Protein AF-A0A2V6U5C0-F1 (afdb_monomer_lite)

Radius of gyration: 25.99 Å; chains: 1; bounding box: 56×61×73 Å

Foldseek 3Di:
DLCDQEAEAEPDDCCPPPVVVVVRVVNNVVVNHAYEYEELDCHPSNVSGPYYFHWDPPLVCLVVLQVLLCCCPDPCVVVPCVVLVCCLPVHQQFFFAAPLWDACVRVVHDTPFFDWDDDPDPVDPDRDGPRDGDCQRGATAAPPRHRPPHDPPPPDPPDDDDDDDDDDDDDDDDDDPPDDPDDDCVVVVVVVDRPDGDGDSVSPPCRRNNNVSNVNSVVSHPVVSCVRTVGD

Sequence (232 aa):
MADSDCVVVMGSNMAECHPVAFRWPMLAKARGAKLIHVDPRFTRTSAMADIHAAIRAGSDMAFLGGLVTYVINSRRWNTDPFFKSFVVNYTNAATIVSADYKDTEDLDGVFSGLKEYQEKIKEWPLNAFLGQYDNKTWQYAAPGGEAGAGWKAPAQQSGEHKAADENVGAPATSQKPTLPPGPPFEPLVKSLLKPPPPRDDTLQDPRCVFQIVKRHFARYTPELVERVTGCP

Structure (mmCIF, N/CA/C/O backbone):
data_AF-A0A2V6U5C0-F1
#
_entry.id   AF-A0A2V6U5C0-F1
#
loop_
_atom_site.group_PDB
_atom_site.id
_atom_site.type_symbol
_atom_site.label_atom_id
_atom_site.label_alt_id
_atom_site.label_comp_id
_atom_site.label_asym_id
_atom_site.label_entity_id
_atom_site.label_seq_id
_atom_site.pdbx_PDB_ins_code
_atom_site.Cartn_x
_atom_site.Cartn_y
_atom_site.Cartn_z
_atom_site.occupancy
_atom_site.B_iso_or_equiv
_atom_site.auth_seq_id
_atom_site.auth_comp_id
_atom_site.auth_asym_id
_atom_site.auth_atom_id
_atom_site.pdbx_PDB_model_num
ATOM 1 N N . MET A 1 1 ? 17.024 -8.581 -3.214 1.00 84.31 1 MET A N 1
ATOM 2 C CA . MET A 1 1 ? 16.259 -8.315 -4.456 1.00 84.31 1 MET A CA 1
ATOM 3 C C . MET A 1 1 ? 16.437 -9.401 -5.517 1.00 84.31 1 MET A C 1
ATOM 5 O O . MET A 1 1 ? 15.498 -9.593 -6.268 1.00 84.31 1 MET A O 1
ATOM 9 N N . ALA A 1 2 ? 17.574 -10.112 -5.594 1.00 93.25 2 ALA A N 1
ATOM 10 C CA . ALA A 1 2 ? 17.812 -11.124 -6.639 1.00 93.25 2 ALA A CA 1
ATOM 11 C C . ALA A 1 2 ? 16.893 -12.362 -6.592 1.00 93.25 2 ALA A C 1
ATOM 13 O O . ALA A 1 2 ? 16.780 -13.066 -7.593 1.00 93.25 2 ALA A O 1
ATOM 14 N N . ASP A 1 3 ? 16.259 -12.620 -5.450 1.00 96.69 3 ASP A N 1
ATOM 15 C CA . ASP A 1 3 ? 15.370 -13.770 -5.236 1.00 96.69 3 ASP A CA 1
ATOM 16 C C . ASP A 1 3 ? 13.881 -13.387 -5.326 1.00 96.69 3 ASP A C 1
ATOM 18 O O . ASP A 1 3 ? 13.021 -14.148 -4.906 1.00 96.69 3 ASP A O 1
ATOM 22 N N . SER A 1 4 ? 13.569 -12.182 -5.818 1.00 97.31 4 SER A N 1
ATOM 23 C CA . SER A 1 4 ? 12.183 -11.731 -5.989 1.00 97.31 4 SER A CA 1
ATOM 24 C C . SER A 1 4 ? 11.594 -12.277 -7.284 1.00 97.31 4 SER A C 1
ATOM 26 O O . SER A 1 4 ? 12.241 -12.157 -8.317 1.00 97.31 4 SER A O 1
ATOM 28 N N . ASP A 1 5 ? 10.349 -12.752 -7.264 1.00 97.62 5 ASP A N 1
ATOM 29 C CA . ASP A 1 5 ? 9.613 -13.144 -8.481 1.00 97.62 5 ASP A CA 1
ATOM 30 C C . ASP A 1 5 ? 8.960 -11.943 -9.195 1.00 97.62 5 ASP A C 1
ATOM 32 O O . ASP A 1 5 ? 8.611 -11.992 -10.375 1.00 97.62 5 ASP A O 1
ATOM 36 N N . CYS A 1 6 ? 8.800 -10.827 -8.483 1.00 97.81 6 CYS A N 1
ATOM 37 C CA . CYS A 1 6 ? 8.303 -9.567 -9.021 1.00 97.81 6 CYS A CA 1
ATOM 38 C C . CYS A 1 6 ? 9.001 -8.401 -8.318 1.00 97.81 6 CYS A C 1
ATOM 40 O O . CYS A 1 6 ? 9.131 -8.392 -7.095 1.00 97.81 6 CYS A O 1
ATOM 42 N N . VAL A 1 7 ? 9.459 -7.410 -9.073 1.00 98.00 7 VAL A N 1
ATOM 43 C CA . VAL A 1 7 ? 10.078 -6.189 -8.553 1.00 98.00 7 VAL A CA 1
ATOM 44 C C . VAL A 1 7 ? 9.272 -5.008 -9.065 1.00 98.00 7 VAL A C 1
ATOM 46 O O . VAL A 1 7 ? 9.219 -4.770 -10.268 1.00 98.00 7 VAL A O 1
ATOM 49 N N . VAL A 1 8 ? 8.656 -4.266 -8.149 1.00 98.12 8 VAL A N 1
ATOM 50 C CA . VAL A 1 8 ? 7.966 -3.012 -8.460 1.00 98.12 8 VAL A CA 1
ATOM 51 C C . VAL A 1 8 ? 8.868 -1.864 -8.039 1.00 98.12 8 VAL A C 1
ATOM 53 O O . VAL A 1 8 ? 9.204 -1.726 -6.865 1.00 98.12 8 VAL A O 1
ATOM 56 N N . VAL A 1 9 ? 9.274 -1.051 -9.004 1.00 97.62 9 VAL A N 1
ATOM 57 C CA . VAL A 1 9 ? 10.017 0.183 -8.782 1.00 97.62 9 VAL A CA 1
ATOM 58 C C . VAL A 1 9 ? 9.042 1.337 -8.991 1.00 97.62 9 VAL A C 1
ATOM 60 O O . VAL A 1 9 ? 8.672 1.637 -10.120 1.00 97.62 9 VAL A O 1
ATOM 63 N N . MET A 1 10 ? 8.595 1.956 -7.903 1.00 97.94 10 MET A N 1
ATOM 64 C CA . MET A 1 10 ? 7.625 3.055 -7.907 1.00 97.94 10 MET A CA 1
ATOM 65 C C . MET A 1 10 ? 8.182 4.215 -7.086 1.00 97.94 10 MET A C 1
ATOM 67 O O . MET A 1 10 ? 8.705 3.995 -5.994 1.00 97.94 10 MET A O 1
ATOM 71 N N . GLY A 1 11 ? 8.127 5.435 -7.626 1.00 94.44 11 GLY A N 1
ATOM 72 C CA . GLY A 1 11 ? 8.699 6.615 -6.966 1.00 94.44 11 GLY A CA 1
ATOM 73 C C . GLY A 1 11 ? 10.232 6.591 -6.847 1.00 94.44 11 GLY A C 1
ATOM 74 O O . GLY A 1 11 ? 10.800 7.249 -5.978 1.00 94.44 11 GLY A O 1
ATOM 75 N N . SER A 1 12 ? 10.922 5.817 -7.693 1.00 96.12 12 SER A N 1
ATOM 76 C CA . SER A 1 12 ? 12.384 5.706 -7.699 1.00 96.12 12 SER A CA 1
ATOM 77 C C . SER A 1 12 ? 12.911 5.458 -9.107 1.00 96.12 12 SER A C 1
ATOM 79 O O . SER A 1 12 ? 12.363 4.652 -9.845 1.00 96.12 12 SER A O 1
ATOM 81 N N . ASN A 1 13 ? 14.033 6.086 -9.457 1.00 96.38 13 ASN A N 1
ATOM 82 C CA . ASN A 1 13 ? 14.728 5.848 -10.720 1.00 96.38 13 ASN A CA 1
ATOM 83 C C . ASN A 1 13 ? 16.031 5.071 -10.472 1.00 96.38 13 ASN A C 1
ATOM 85 O O . ASN A 1 13 ? 17.133 5.618 -10.555 1.00 96.38 13 ASN A O 1
ATOM 89 N N . MET A 1 14 ? 15.909 3.796 -10.093 1.00 96.56 14 MET A N 1
ATOM 90 C CA . MET A 1 14 ? 17.024 2.994 -9.572 1.00 96.56 14 MET A CA 1
ATOM 91 C C . MET A 1 14 ? 18.210 2.850 -10.529 1.00 96.56 14 MET A C 1
ATOM 93 O O . MET A 1 14 ? 19.346 2.892 -10.065 1.00 96.56 14 MET A O 1
ATOM 97 N N . ALA A 1 15 ? 17.985 2.717 -11.838 1.00 96.25 15 ALA A N 1
ATOM 98 C CA . ALA A 1 15 ? 19.071 2.592 -12.812 1.00 96.25 15 ALA A CA 1
ATOM 99 C C . ALA A 1 15 ? 19.973 3.839 -12.862 1.00 96.25 15 ALA A C 1
ATOM 101 O O . ALA A 1 15 ? 21.119 3.751 -13.294 1.00 96.25 15 ALA A O 1
ATOM 102 N N . GLU A 1 16 ? 19.472 4.992 -12.414 1.00 96.69 16 GLU A N 1
ATOM 103 C CA . GLU A 1 16 ? 20.202 6.262 -12.427 1.00 96.69 16 GLU A CA 1
ATOM 104 C C . GLU A 1 16 ? 20.666 6.672 -11.029 1.00 96.69 16 GLU A C 1
ATOM 106 O O . GLU A 1 16 ? 21.814 7.067 -10.853 1.00 96.69 16 GLU A O 1
ATOM 111 N N . CYS A 1 17 ? 19.788 6.550 -10.032 1.00 97.31 17 CYS A N 1
ATOM 112 C CA . CYS A 1 17 ? 20.041 7.001 -8.664 1.00 97.31 17 CYS A CA 1
ATOM 113 C C . CYS A 1 17 ? 20.715 5.932 -7.790 1.00 97.31 17 CYS A C 1
ATOM 115 O O . CYS A 1 17 ? 21.382 6.272 -6.820 1.00 97.31 17 CYS A O 1
ATOM 117 N N . HIS A 1 18 ? 20.559 4.646 -8.125 1.00 97.19 18 HIS A N 1
ATOM 118 C CA . HIS A 1 18 ? 21.134 3.516 -7.384 1.00 97.19 18 HIS A CA 1
ATOM 119 C C . HIS A 1 18 ? 21.703 2.433 -8.330 1.00 97.19 18 HIS A C 1
ATOM 121 O O . HIS A 1 18 ? 21.383 1.249 -8.173 1.00 97.19 18 HIS A O 1
ATOM 127 N N . PRO A 1 19 ? 22.551 2.792 -9.317 1.00 94.88 19 PRO A N 1
ATOM 128 C CA . PRO A 1 19 ? 22.928 1.904 -10.423 1.00 94.88 19 PRO A CA 1
ATOM 129 C C . PRO A 1 19 ? 23.594 0.601 -9.959 1.00 94.88 19 PRO A C 1
ATOM 131 O O . PRO A 1 19 ? 23.339 -0.464 -10.515 1.00 94.88 19 PRO A O 1
ATOM 134 N N . VAL A 1 20 ? 24.395 0.655 -8.888 1.00 96.75 20 VAL A N 1
ATOM 135 C CA . VAL A 1 20 ? 25.036 -0.539 -8.310 1.00 96.75 20 VAL A CA 1
ATOM 136 C C . VAL A 1 20 ? 23.998 -1.486 -7.699 1.00 96.75 20 VAL A C 1
ATOM 138 O O . VAL A 1 20 ? 24.084 -2.700 -7.877 1.00 96.75 20 VAL A O 1
ATOM 141 N N . ALA A 1 21 ? 22.979 -0.948 -7.021 1.00 95.31 21 ALA A N 1
ATOM 142 C CA . ALA A 1 21 ? 21.899 -1.748 -6.449 1.00 95.31 21 ALA A CA 1
ATOM 143 C C . ALA A 1 21 ? 20.958 -2.304 -7.529 1.00 95.31 21 ALA A C 1
ATOM 145 O O . ALA A 1 21 ? 20.398 -3.387 -7.346 1.00 95.31 21 ALA A O 1
ATOM 146 N N . PHE A 1 22 ? 20.825 -1.612 -8.667 1.00 97.00 22 PHE A N 1
ATOM 147 C CA . PHE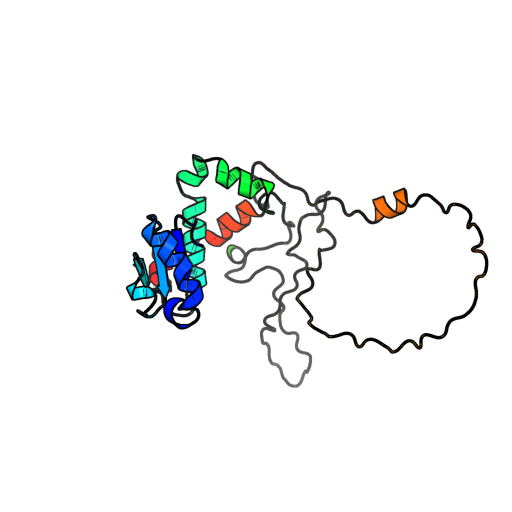 A 1 22 ? 19.996 -2.043 -9.795 1.00 97.00 22 PHE A CA 1
ATOM 148 C C . PHE A 1 22 ? 20.475 -3.360 -10.434 1.00 97.00 22 PHE A C 1
ATOM 150 O O . PHE A 1 22 ? 19.681 -4.075 -11.046 1.00 97.00 22 PHE A O 1
ATOM 157 N N . ARG A 1 23 ? 21.728 -3.772 -10.182 1.00 96.69 23 ARG A N 1
ATOM 158 C CA . ARG A 1 23 ? 22.217 -5.123 -10.503 1.00 96.69 23 ARG A CA 1
ATOM 159 C C . ARG A 1 23 ? 21.299 -6.223 -9.954 1.00 96.69 23 ARG A C 1
ATOM 161 O O . ARG A 1 23 ? 21.088 -7.225 -10.630 1.00 96.69 23 ARG A O 1
ATOM 168 N N . TRP A 1 24 ? 20.760 -6.070 -8.744 1.00 97.38 24 TRP A N 1
ATOM 169 C CA . TRP A 1 24 ? 20.000 -7.139 -8.088 1.00 97.38 24 TRP A CA 1
ATOM 170 C C . TRP A 1 24 ? 18.599 -7.358 -8.686 1.00 97.38 24 TRP A C 1
ATOM 172 O O . TRP A 1 24 ? 18.274 -8.516 -8.945 1.00 97.38 24 TRP A O 1
ATOM 182 N N . PRO A 1 25 ? 17.788 -6.317 -8.970 1.00 96.44 25 PRO A N 1
ATOM 183 C CA . PRO A 1 25 ? 16.595 -6.454 -9.807 1.00 96.44 25 PRO A CA 1
ATOM 184 C C . PRO A 1 25 ? 16.873 -7.074 -11.179 1.00 96.44 25 PRO A C 1
ATOM 186 O O . PRO A 1 25 ? 16.106 -7.918 -11.630 1.00 96.44 25 PRO A O 1
ATOM 189 N N . MET A 1 26 ? 17.989 -6.720 -11.826 1.00 97.44 26 MET A N 1
ATOM 190 C CA . MET A 1 26 ? 18.345 -7.300 -13.127 1.00 97.44 26 MET A CA 1
ATOM 191 C C . MET A 1 26 ? 18.686 -8.792 -13.037 1.00 97.44 26 MET A C 1
ATOM 193 O O . MET A 1 26 ? 18.310 -9.555 -13.923 1.00 97.44 26 MET A O 1
ATOM 197 N N . LEU A 1 27 ? 19.341 -9.231 -11.955 1.00 97.50 27 LEU A N 1
ATOM 198 C CA . LEU A 1 27 ? 19.559 -10.657 -11.690 1.00 97.50 27 LEU A CA 1
ATOM 199 C C . LEU A 1 27 ? 18.241 -11.405 -11.452 1.00 97.50 27 LEU A C 1
ATOM 201 O O . LEU A 1 27 ? 18.086 -12.511 -11.962 1.00 97.50 27 LEU A O 1
ATOM 205 N N . ALA A 1 28 ? 17.288 -10.807 -10.732 1.00 97.69 28 ALA A N 1
ATOM 206 C CA . ALA A 1 28 ? 15.952 -11.381 -10.568 1.00 97.69 28 ALA A CA 1
ATOM 207 C C . ALA A 1 28 ? 15.232 -11.506 -11.920 1.00 97.69 28 ALA A C 1
ATOM 209 O O . ALA A 1 28 ? 14.732 -12.576 -12.263 1.00 97.69 28 ALA A O 1
ATOM 210 N N . LYS A 1 29 ? 15.257 -10.446 -12.739 1.00 96.94 29 LYS A N 1
ATOM 211 C CA . LYS A 1 29 ? 14.675 -10.445 -14.089 1.00 96.94 29 LYS A CA 1
ATOM 212 C C . LYS A 1 29 ? 15.279 -11.541 -14.972 1.00 96.94 29 LYS A C 1
ATOM 214 O O . LYS A 1 29 ? 14.547 -12.269 -15.632 1.00 96.94 29 LYS A O 1
ATOM 219 N N . ALA A 1 30 ? 16.601 -11.720 -14.933 1.00 97.12 30 ALA A N 1
ATOM 220 C CA . ALA A 1 30 ? 17.286 -12.791 -15.661 1.00 97.12 30 ALA A CA 1
ATOM 221 C C . ALA A 1 30 ? 16.865 -14.206 -15.209 1.00 97.12 30 ALA A C 1
ATOM 223 O O . ALA A 1 30 ? 16.970 -15.149 -15.988 1.00 97.12 30 ALA A O 1
ATOM 224 N N . ARG A 1 31 ? 16.369 -14.355 -13.974 1.00 97.12 31 ARG A N 1
ATOM 225 C CA . ARG A 1 31 ? 15.800 -15.603 -13.435 1.00 97.12 31 ARG A CA 1
ATOM 226 C C . ARG A 1 31 ? 14.302 -15.771 -13.725 1.00 97.12 31 ARG A C 1
ATOM 228 O O . ARG A 1 31 ? 13.730 -16.779 -13.331 1.00 97.12 31 ARG A O 1
ATOM 235 N N . GLY A 1 32 ? 13.675 -14.818 -14.418 1.00 97.00 32 GLY A N 1
ATOM 236 C CA . GLY A 1 32 ? 12.261 -14.860 -14.803 1.00 97.00 32 GLY A CA 1
ATOM 237 C C . GLY A 1 32 ? 11.349 -13.906 -14.031 1.00 97.00 32 GLY A C 1
ATOM 238 O O . GLY A 1 32 ? 10.147 -13.886 -14.297 1.00 97.00 32 GLY A O 1
ATOM 239 N N . ALA A 1 33 ? 11.887 -13.098 -13.112 1.00 98.06 33 ALA A N 1
ATOM 240 C CA . ALA A 1 33 ? 11.084 -12.133 -12.372 1.00 98.06 33 ALA A CA 1
ATOM 241 C C . ALA A 1 33 ? 10.515 -11.034 -13.278 1.00 98.06 33 ALA A C 1
ATOM 243 O O . ALA A 1 33 ? 11.174 -10.582 -14.217 1.00 98.06 33 ALA A O 1
ATOM 244 N N . LYS A 1 34 ? 9.319 -10.537 -12.951 1.00 98.25 34 LYS A N 1
ATOM 245 C CA . LYS A 1 34 ? 8.743 -9.363 -13.622 1.00 98.25 34 LYS A CA 1
ATOM 246 C C . LYS A 1 34 ? 9.267 -8.072 -13.006 1.00 98.25 34 LYS A C 1
ATOM 248 O O . LYS A 1 34 ? 9.129 -7.870 -11.803 1.00 98.25 34 LYS A O 1
ATOM 253 N N . LEU A 1 35 ? 9.827 -7.184 -13.824 1.00 98.19 35 LEU A N 1
ATOM 254 C CA . LEU A 1 35 ? 10.216 -5.836 -13.414 1.00 98.19 35 LEU A CA 1
ATOM 255 C C . LEU A 1 35 ? 9.156 -4.829 -13.877 1.00 98.19 35 LEU A C 1
ATOM 257 O O . LEU A 1 35 ? 8.957 -4.640 -15.074 1.00 98.19 35 LEU A O 1
ATOM 261 N N . ILE A 1 36 ? 8.490 -4.173 -12.934 1.00 98.50 36 ILE A N 1
ATOM 262 C CA . ILE A 1 36 ? 7.461 -3.158 -13.180 1.00 98.50 36 ILE A CA 1
ATOM 263 C C . ILE A 1 36 ? 8.016 -1.811 -12.730 1.00 98.50 36 ILE A C 1
ATOM 265 O O . ILE A 1 36 ? 8.516 -1.697 -11.614 1.00 98.50 36 ILE A O 1
ATOM 269 N N . HIS A 1 37 ? 7.925 -0.793 -13.578 1.00 98.56 37 HIS A N 1
ATOM 270 C CA . HIS A 1 37 ? 8.319 0.569 -13.249 1.00 98.56 37 HIS A CA 1
ATOM 271 C C . HIS A 1 37 ? 7.106 1.495 -13.311 1.00 98.56 37 HIS A C 1
ATOM 273 O O . HIS A 1 37 ? 6.462 1.600 -14.352 1.00 98.56 37 HIS A O 1
ATOM 279 N N . VAL A 1 38 ? 6.799 2.151 -12.197 1.00 98.44 38 VAL A N 1
ATOM 280 C CA . VAL A 1 38 ? 5.673 3.077 -12.055 1.00 98.44 38 VAL A CA 1
ATOM 281 C C . VAL A 1 38 ? 6.245 4.484 -11.870 1.00 98.44 38 VAL A C 1
ATOM 283 O O . VAL A 1 38 ? 6.738 4.824 -10.792 1.00 98.44 38 VAL A O 1
ATOM 286 N N . ASP A 1 39 ? 6.242 5.282 -12.939 1.00 98.19 39 ASP A N 1
ATOM 287 C CA . ASP A 1 39 ? 6.831 6.631 -12.957 1.00 98.19 39 ASP A CA 1
ATOM 288 C C . ASP A 1 39 ? 6.133 7.504 -14.017 1.00 98.19 39 ASP A C 1
ATOM 290 O O . ASP A 1 39 ? 5.821 6.997 -15.102 1.00 98.19 39 ASP A O 1
ATOM 294 N N . PRO A 1 40 ? 5.910 8.809 -13.755 1.00 97.50 40 PRO A N 1
ATOM 295 C CA . PRO A 1 40 ? 5.377 9.752 -14.745 1.00 97.50 40 PRO A CA 1
ATOM 296 C C . PRO A 1 40 ? 6.210 9.868 -16.022 1.00 97.50 40 PRO A C 1
ATOM 298 O O . PRO A 1 40 ? 5.708 10.326 -17.046 1.00 97.50 40 PRO A O 1
ATOM 301 N N . ARG A 1 41 ? 7.493 9.507 -15.972 1.00 97.50 41 ARG A N 1
ATOM 302 C CA . ARG A 1 41 ? 8.431 9.629 -17.085 1.00 97.50 41 ARG A CA 1
ATOM 303 C C . ARG A 1 41 ? 8.911 8.258 -17.523 1.00 97.50 41 ARG A C 1
ATOM 305 O O . ARG A 1 41 ? 9.076 7.343 -16.721 1.00 97.50 41 ARG A O 1
ATOM 312 N N . PHE A 1 42 ? 9.260 8.166 -18.799 1.00 97.88 42 PHE A N 1
ATOM 313 C CA . PHE A 1 42 ? 10.054 7.056 -19.298 1.00 97.88 42 PHE A CA 1
ATOM 314 C C . PHE A 1 42 ? 11.546 7.343 -19.051 1.00 97.88 42 PHE A C 1
ATOM 316 O O . PHE A 1 42 ? 12.111 8.284 -19.606 1.00 97.88 42 PHE A O 1
ATOM 323 N N . THR A 1 43 ? 12.178 6.559 -18.180 1.00 98.19 43 THR A N 1
ATOM 324 C CA . THR A 1 43 ? 13.564 6.737 -17.697 1.00 98.19 43 THR A CA 1
ATOM 325 C C . THR A 1 43 ? 14.475 5.575 -18.105 1.00 98.19 43 THR A C 1
ATOM 327 O O . THR A 1 43 ? 14.011 4.575 -18.660 1.00 98.19 43 THR A O 1
ATOM 330 N N . ARG A 1 44 ? 15.773 5.629 -17.754 1.00 97.69 44 ARG A N 1
ATOM 331 C CA . ARG A 1 44 ? 16.677 4.473 -17.939 1.00 97.69 44 ARG A CA 1
ATOM 332 C C . ARG A 1 44 ? 16.230 3.236 -17.153 1.00 97.69 44 ARG A C 1
ATOM 334 O O . ARG A 1 44 ? 16.491 2.122 -17.591 1.00 97.69 44 ARG A O 1
ATOM 341 N N . THR A 1 45 ? 15.518 3.411 -16.037 1.00 97.94 45 THR A N 1
ATOM 342 C CA . THR A 1 45 ? 14.887 2.288 -15.321 1.00 97.94 45 THR A CA 1
ATOM 343 C C . THR A 1 45 ? 13.727 1.702 -16.128 1.00 97.94 45 THR A C 1
ATOM 345 O O . THR A 1 45 ? 13.618 0.483 -16.238 1.00 97.94 45 THR A O 1
ATOM 348 N N . SER A 1 46 ? 12.906 2.556 -16.754 1.00 98.12 46 SER A N 1
ATOM 349 C CA . SER A 1 46 ? 11.767 2.128 -17.592 1.00 98.12 46 SER A CA 1
ATOM 350 C C . SER A 1 46 ? 12.226 1.310 -18.792 1.00 98.12 46 SER A C 1
ATOM 352 O O . SER A 1 46 ? 11.627 0.288 -19.100 1.00 98.12 46 SER A O 1
ATOM 354 N N . ALA A 1 47 ? 13.335 1.718 -19.416 1.00 97.69 47 ALA A N 1
ATOM 355 C CA . ALA A 1 47 ? 13.921 1.024 -20.561 1.00 97.69 47 ALA A CA 1
ATOM 356 C C . ALA A 1 47 ? 14.323 -0.433 -20.259 1.00 97.69 47 ALA A C 1
ATOM 358 O O . ALA A 1 47 ? 14.436 -1.240 -21.176 1.00 97.69 47 ALA A O 1
ATOM 359 N N . MET A 1 48 ? 14.535 -0.769 -18.983 1.00 96.81 48 MET A N 1
ATOM 360 C CA . MET A 1 48 ? 14.892 -2.118 -18.536 1.00 96.81 48 MET A CA 1
ATOM 361 C C . MET A 1 48 ? 13.694 -2.894 -17.958 1.00 96.81 48 MET A C 1
ATOM 363 O O . MET A 1 48 ? 13.792 -4.107 -17.737 1.00 96.81 48 MET A O 1
ATOM 367 N N . ALA A 1 49 ? 12.569 -2.222 -17.694 1.00 97.62 49 ALA A N 1
ATOM 368 C CA . ALA A 1 49 ? 11.366 -2.818 -17.121 1.00 97.62 49 ALA A CA 1
ATOM 369 C C . ALA A 1 49 ? 10.583 -3.641 -18.157 1.00 97.62 49 ALA A C 1
ATOM 371 O O . ALA A 1 49 ? 10.657 -3.397 -19.355 1.00 97.62 49 ALA A O 1
ATOM 372 N N . ASP A 1 50 ? 9.849 -4.653 -17.692 1.00 98.25 50 ASP A N 1
ATOM 373 C CA . ASP A 1 50 ? 8.885 -5.398 -18.514 1.00 98.25 50 ASP A CA 1
ATOM 374 C C . ASP A 1 50 ? 7.585 -4.617 -18.700 1.00 98.25 50 ASP A C 1
ATOM 376 O O . ASP A 1 50 ? 6.947 -4.710 -19.744 1.00 98.25 50 ASP A O 1
ATOM 380 N N . ILE A 1 51 ? 7.186 -3.869 -17.670 1.00 98.06 51 ILE A N 1
ATOM 381 C CA . ILE A 1 51 ? 5.982 -3.042 -17.671 1.00 98.06 51 ILE A CA 1
ATOM 382 C C . ILE A 1 51 ? 6.380 -1.651 -17.197 1.00 98.06 51 ILE A C 1
ATOM 384 O O . ILE A 1 51 ? 6.946 -1.501 -16.114 1.00 98.06 51 ILE A O 1
ATOM 388 N N . HIS A 1 52 ? 6.055 -0.637 -17.992 1.00 98.00 52 HIS A N 1
ATOM 389 C CA . HIS A 1 52 ? 6.057 0.753 -17.552 1.00 98.00 52 HIS A CA 1
ATOM 390 C C . HIS A 1 52 ? 4.608 1.201 -17.372 1.00 98.00 52 HIS A C 1
ATOM 392 O O . HIS A 1 52 ? 3.849 1.235 -18.336 1.00 98.00 52 HIS A O 1
ATOM 398 N N . ALA A 1 53 ? 4.227 1.503 -16.134 1.00 97.56 53 ALA A N 1
ATOM 399 C CA . ALA A 1 53 ? 2.935 2.088 -15.808 1.00 97.56 53 ALA A CA 1
ATOM 400 C C . ALA A 1 53 ? 3.128 3.594 -15.612 1.00 97.56 53 ALA A C 1
ATOM 402 O O . ALA A 1 53 ? 3.675 4.043 -14.600 1.00 97.56 53 ALA A O 1
ATOM 403 N N . ALA A 1 54 ? 2.725 4.376 -16.611 1.00 97.12 54 ALA A N 1
ATOM 404 C CA . ALA A 1 54 ? 2.786 5.826 -16.527 1.00 97.12 54 ALA A CA 1
ATOM 405 C C . ALA A 1 54 ? 1.691 6.336 -15.581 1.00 97.12 54 ALA A C 1
ATOM 407 O O . ALA A 1 54 ? 0.513 6.057 -15.787 1.00 97.12 54 ALA A O 1
ATOM 408 N N . ILE A 1 55 ? 2.080 7.100 -14.559 1.00 97.62 55 ILE A N 1
ATOM 409 C CA . ILE A 1 55 ? 1.147 7.727 -13.613 1.00 97.62 55 ILE A CA 1
ATOM 410 C C . ILE A 1 55 ? 1.382 9.232 -13.538 1.00 97.62 55 ILE A C 1
ATOM 412 O O . ILE A 1 55 ? 2.503 9.712 -13.669 1.00 97.62 55 ILE A O 1
ATOM 416 N N . ARG A 1 56 ? 0.341 10.007 -13.259 1.00 97.69 56 ARG A N 1
ATOM 417 C CA . ARG A 1 56 ? 0.448 11.436 -12.962 1.00 97.69 56 ARG A CA 1
ATOM 418 C C . ARG A 1 56 ? 1.191 11.645 -11.641 1.00 97.69 56 ARG A C 1
ATOM 420 O O . ARG A 1 56 ? 0.921 10.959 -10.655 1.00 97.69 56 ARG A O 1
ATOM 427 N N . ALA A 1 57 ? 2.077 12.637 -11.587 1.00 96.69 57 ALA A N 1
ATOM 428 C CA . ALA A 1 57 ? 2.785 12.978 -10.355 1.00 96.69 57 ALA A CA 1
ATOM 429 C C . ALA A 1 57 ? 1.802 13.315 -9.213 1.00 96.69 57 ALA A C 1
ATOM 431 O O . ALA A 1 57 ? 0.851 14.075 -9.411 1.00 96.69 57 ALA A O 1
ATOM 432 N N . GLY A 1 58 ? 2.031 12.740 -8.028 1.00 95.94 58 GLY A N 1
ATOM 433 C CA . GLY A 1 58 ? 1.180 12.933 -6.849 1.00 95.94 58 GLY A CA 1
ATOM 434 C C . GLY A 1 58 ? -0.103 12.094 -6.840 1.00 95.94 58 GLY A C 1
ATOM 435 O O . GLY A 1 58 ? -0.984 12.348 -6.021 1.00 95.94 58 GLY A O 1
ATOM 436 N N . SER A 1 59 ? -0.238 11.112 -7.739 1.00 97.56 59 SER A N 1
ATOM 437 C CA . SER A 1 59 ? -1.399 10.206 -7.799 1.00 97.56 59 SER A CA 1
ATOM 438 C C . SER A 1 59 ? -1.123 8.800 -7.246 1.00 97.56 59 SER A C 1
ATOM 440 O O . SER A 1 59 ? -1.995 7.933 -7.284 1.00 97.56 59 SER A O 1
ATOM 442 N N . ASP A 1 60 ? 0.056 8.590 -6.661 1.00 97.75 60 ASP A N 1
ATOM 443 C CA . ASP A 1 60 ? 0.549 7.323 -6.116 1.00 97.75 60 ASP A CA 1
ATOM 444 C C . ASP A 1 60 ? -0.430 6.675 -5.128 1.00 97.75 60 ASP A C 1
ATOM 446 O O . ASP A 1 60 ? -0.689 5.475 -5.193 1.00 97.75 60 ASP A O 1
ATOM 450 N N . MET A 1 61 ? -1.036 7.484 -4.252 1.00 96.62 61 MET A N 1
ATOM 451 C CA . MET A 1 61 ? -2.028 7.018 -3.277 1.00 96.62 61 MET A CA 1
ATOM 452 C C . MET A 1 61 ? -3.263 6.405 -3.940 1.00 96.62 61 MET A C 1
ATOM 454 O O . MET A 1 61 ? -3.809 5.436 -3.420 1.00 96.62 61 MET A O 1
ATOM 458 N N . ALA A 1 62 ? -3.703 6.941 -5.083 1.00 96.94 62 ALA A N 1
ATOM 459 C CA . ALA A 1 62 ? -4.827 6.368 -5.812 1.00 96.94 62 ALA A CA 1
ATOM 460 C C . ALA A 1 62 ? -4.439 5.037 -6.458 1.00 96.94 62 ALA A C 1
ATOM 462 O O . ALA A 1 62 ? -5.163 4.058 -6.303 1.00 96.94 62 ALA A O 1
ATOM 463 N N . PHE A 1 63 ? -3.265 4.979 -7.094 1.00 97.94 63 PHE A N 1
ATOM 464 C CA . PHE A 1 63 ? -2.734 3.753 -7.691 1.00 97.94 63 PHE A CA 1
ATOM 465 C C . PHE A 1 63 ? -2.585 2.622 -6.659 1.00 97.94 63 PHE A C 1
ATOM 467 O O . PHE A 1 63 ? -3.098 1.519 -6.853 1.00 97.94 63 PHE A O 1
ATOM 474 N N . LEU A 1 64 ? -1.951 2.906 -5.515 1.00 98.00 64 LEU A N 1
ATOM 475 C CA . LEU A 1 64 ? -1.778 1.935 -4.431 1.00 98.00 64 LEU A CA 1
ATOM 476 C C . LEU A 1 64 ? -3.106 1.574 -3.755 1.00 98.00 64 LEU A C 1
ATOM 478 O O . LEU A 1 64 ? -3.312 0.410 -3.416 1.00 98.00 64 LEU A O 1
ATOM 482 N N . GLY A 1 65 ? -4.024 2.533 -3.600 1.00 97.25 65 GLY A N 1
ATOM 483 C CA . GLY A 1 65 ? -5.367 2.267 -3.087 1.00 97.25 65 GLY A CA 1
ATOM 484 C C . GLY A 1 65 ? -6.139 1.281 -3.965 1.00 97.25 65 GLY A C 1
ATOM 485 O O . GLY A 1 65 ? -6.749 0.344 -3.451 1.00 97.25 65 GLY A O 1
ATOM 486 N N . GLY A 1 66 ? -6.027 1.421 -5.288 1.00 97.25 66 GLY A N 1
ATOM 487 C CA . GLY A 1 66 ? -6.579 0.460 -6.243 1.00 97.25 66 GLY A CA 1
ATOM 488 C C . GLY A 1 66 ? -5.979 -0.933 -6.103 1.00 97.25 66 GLY A C 1
ATOM 489 O O . GLY A 1 66 ? -6.705 -1.926 -6.122 1.00 97.25 66 GLY A O 1
ATOM 490 N N . LEU A 1 67 ? -4.661 -1.021 -5.891 1.00 96.38 67 LEU A N 1
ATOM 491 C CA . LEU A 1 67 ? -3.984 -2.299 -5.673 1.00 96.38 67 LEU A CA 1
ATOM 492 C C . LEU A 1 67 ? -4.464 -2.992 -4.390 1.00 96.38 67 LEU A C 1
ATOM 494 O O . LEU A 1 67 ? -4.702 -4.199 -4.410 1.00 96.38 67 LEU A O 1
ATOM 498 N N . VAL A 1 68 ? -4.650 -2.249 -3.294 1.00 96.56 68 VAL A N 1
ATOM 499 C CA . VAL A 1 68 ? -5.210 -2.788 -2.042 1.00 96.56 68 VAL A CA 1
ATOM 500 C C . VAL A 1 68 ? -6.601 -3.374 -2.293 1.00 96.56 68 VAL A C 1
ATOM 502 O O . VAL A 1 68 ? -6.855 -4.533 -1.952 1.00 96.56 68 VAL A O 1
ATOM 505 N N . THR A 1 69 ? -7.475 -2.617 -2.955 1.00 95.94 69 THR A N 1
ATOM 506 C CA . THR A 1 69 ? -8.834 -3.058 -3.300 1.00 95.94 69 THR A CA 1
ATOM 507 C C . THR A 1 69 ? -8.829 -4.276 -4.214 1.00 95.94 69 THR A C 1
ATOM 509 O O . THR A 1 69 ? -9.591 -5.218 -3.985 1.00 95.94 69 THR A O 1
ATOM 512 N N . TYR A 1 70 ? -7.943 -4.312 -5.209 1.00 95.94 70 TYR A N 1
ATOM 513 C CA . TYR A 1 70 ? -7.782 -5.462 -6.092 1.00 95.94 70 TYR A CA 1
ATOM 514 C C . TYR A 1 70 ? -7.333 -6.709 -5.322 1.00 95.94 70 TYR A C 1
ATOM 516 O O . TYR A 1 70 ? -7.923 -7.774 -5.485 1.00 95.94 70 TYR A O 1
ATOM 524 N N . VAL A 1 71 ? -6.329 -6.591 -4.445 1.00 94.81 71 VAL A N 1
ATOM 525 C CA . VAL A 1 71 ? -5.810 -7.719 -3.657 1.00 94.81 71 VAL A CA 1
ATOM 526 C C . VAL A 1 71 ? -6.891 -8.294 -2.746 1.00 94.81 71 VAL A C 1
ATOM 528 O O . VAL A 1 71 ? -7.111 -9.505 -2.779 1.00 94.81 71 VAL A O 1
ATOM 531 N N . ILE A 1 72 ? -7.599 -7.449 -1.990 1.00 93.19 72 ILE A N 1
ATOM 532 C CA . ILE A 1 72 ? -8.638 -7.881 -1.038 1.00 93.19 72 ILE A CA 1
ATOM 533 C C . ILE A 1 72 ? -9.823 -8.552 -1.751 1.00 93.19 72 ILE A C 1
ATOM 535 O O . ILE A 1 72 ? -10.402 -9.501 -1.224 1.00 93.19 72 ILE A O 1
ATOM 539 N N . ASN A 1 73 ? -10.181 -8.087 -2.951 1.00 92.62 73 ASN A N 1
ATOM 540 C CA . ASN A 1 73 ? -11.287 -8.651 -3.731 1.00 92.62 73 ASN A CA 1
ATOM 541 C C . ASN A 1 73 ? -10.843 -9.733 -4.728 1.00 92.62 73 ASN A C 1
ATOM 543 O O . ASN A 1 73 ? -11.673 -10.310 -5.431 1.00 92.62 73 ASN A O 1
ATOM 547 N N . SER A 1 74 ? -9.547 -10.038 -4.796 1.00 93.69 74 SER A N 1
ATOM 548 C CA . SER A 1 74 ? -9.027 -11.041 -5.718 1.00 93.69 74 SER A CA 1
ATOM 549 C C . SER A 1 74 ? -9.549 -12.438 -5.378 1.00 93.69 74 SER A C 1
ATOM 551 O O . SER A 1 74 ? -9.770 -12.800 -4.219 1.00 93.69 74 SER A O 1
ATOM 553 N N . ARG A 1 75 ? -9.659 -13.297 -6.397 1.00 92.50 75 ARG A N 1
ATOM 554 C CA . ARG A 1 75 ? -9.928 -14.727 -6.182 1.00 92.50 75 ARG A CA 1
ATOM 555 C C . ARG A 1 75 ? -8.897 -15.342 -5.234 1.00 92.50 75 ARG A C 1
ATOM 557 O O . ARG A 1 75 ? -9.267 -16.116 -4.357 1.00 92.50 75 ARG A O 1
ATOM 564 N N . ARG A 1 76 ? -7.624 -14.959 -5.386 1.00 91.38 76 ARG A N 1
ATOM 565 C CA . ARG A 1 76 ? -6.513 -15.503 -4.603 1.00 91.38 76 ARG A CA 1
ATOM 566 C C . ARG A 1 76 ? -6.682 -15.254 -3.106 1.00 91.38 76 ARG A C 1
ATOM 568 O O . ARG A 1 76 ? -6.438 -16.176 -2.343 1.00 91.38 76 ARG A O 1
ATOM 575 N N . TRP A 1 77 ? -7.175 -14.081 -2.703 1.00 90.88 77 TRP A N 1
ATOM 576 C CA . TRP A 1 77 ? -7.488 -13.782 -1.299 1.00 90.88 77 TRP A CA 1
ATOM 577 C C . TRP A 1 77 ? -8.441 -14.805 -0.658 1.00 90.88 77 TRP A C 1
ATOM 579 O O . TRP A 1 77 ? -8.310 -15.126 0.521 1.00 90.88 77 TRP A O 1
ATOM 589 N N . ASN A 1 78 ? -9.383 -15.340 -1.441 1.00 86.19 78 ASN A N 1
ATOM 590 C CA . ASN A 1 78 ? -10.381 -16.298 -0.965 1.00 86.19 78 ASN A CA 1
ATOM 591 C C . ASN A 1 78 ? -9.968 -17.767 -1.150 1.00 86.19 78 ASN A C 1
ATOM 593 O O . ASN A 1 78 ? -10.525 -18.633 -0.482 1.00 86.19 78 ASN A O 1
ATOM 597 N N . THR A 1 79 ? -9.025 -18.067 -2.048 1.00 90.69 79 THR A N 1
ATOM 598 C CA . THR A 1 79 ? -8.615 -19.450 -2.355 1.00 90.69 79 THR A CA 1
ATOM 599 C C . THR A 1 79 ? -7.293 -19.866 -1.719 1.00 90.69 79 THR A C 1
ATOM 601 O O . THR A 1 79 ? -7.105 -21.046 -1.447 1.00 90.69 79 THR A O 1
ATOM 604 N N . ASP A 1 80 ? -6.361 -18.931 -1.534 1.00 91.31 80 ASP A N 1
ATOM 605 C CA . ASP A 1 80 ? -5.017 -19.191 -1.015 1.00 91.31 80 ASP A CA 1
ATOM 606 C C . ASP A 1 80 ? -4.931 -18.707 0.443 1.00 91.31 80 ASP A C 1
ATOM 608 O O . ASP A 1 80 ? -4.898 -17.496 0.690 1.00 91.31 80 ASP A O 1
ATOM 612 N N . PRO A 1 81 ? -4.912 -19.621 1.432 1.00 87.62 81 PRO A N 1
ATOM 613 C CA . PRO A 1 81 ? -4.939 -19.233 2.833 1.00 87.62 81 PRO A CA 1
ATOM 614 C C . PRO A 1 81 ? -3.627 -18.592 3.291 1.00 87.62 81 PRO A C 1
ATOM 616 O O . PRO A 1 81 ? -3.650 -17.870 4.284 1.00 87.62 81 PRO A O 1
ATOM 619 N N . PHE A 1 82 ? -2.503 -18.807 2.591 1.00 92.81 82 PHE A N 1
ATOM 620 C CA . PHE A 1 82 ? -1.180 -18.381 3.057 1.00 92.81 82 PHE A CA 1
ATOM 621 C C . PHE A 1 82 ? -1.145 -16.887 3.392 1.00 92.81 82 PHE A C 1
ATOM 623 O O . PHE A 1 82 ? -0.778 -16.496 4.502 1.00 92.81 82 PHE A O 1
ATOM 630 N N . PHE A 1 83 ? -1.584 -16.046 2.453 1.00 92.00 83 PHE A N 1
ATOM 631 C CA . PHE A 1 83 ? -1.536 -14.601 2.643 1.00 92.00 83 PHE A CA 1
ATOM 632 C C . PHE A 1 83 ? -2.544 -14.127 3.697 1.00 92.00 83 PHE A C 1
ATOM 634 O O . PHE A 1 83 ? -2.206 -13.292 4.533 1.00 92.00 83 PHE A O 1
ATOM 641 N N . LYS A 1 84 ? -3.752 -14.704 3.730 1.00 92.06 84 LYS A N 1
ATOM 642 C CA . LYS A 1 84 ? -4.762 -14.365 4.744 1.00 92.06 84 LYS A CA 1
ATOM 643 C C . LYS A 1 84 ? -4.289 -14.734 6.154 1.00 92.06 84 LYS A C 1
ATOM 645 O O . LYS A 1 84 ? -4.409 -13.919 7.065 1.00 92.06 84 LYS A O 1
ATOM 650 N N . SER A 1 85 ? -3.698 -15.915 6.333 1.00 94.25 85 SER A N 1
ATOM 651 C CA . SER A 1 85 ? -3.096 -16.340 7.601 1.00 94.25 85 SER A CA 1
ATOM 652 C C . SER A 1 85 ? -1.943 -15.431 8.015 1.00 94.25 85 SER A C 1
ATOM 654 O O . SER A 1 85 ? -1.835 -15.088 9.191 1.00 94.25 85 SER A O 1
ATOM 656 N N . PHE A 1 86 ? -1.107 -15.001 7.066 1.00 95.38 86 PHE A N 1
ATOM 657 C CA . PHE A 1 86 ? -0.060 -14.028 7.357 1.00 95.38 86 PHE A CA 1
ATOM 658 C C . PHE A 1 86 ? -0.657 -12.706 7.860 1.00 95.38 86 PHE A C 1
ATOM 660 O O . PHE A 1 86 ? -0.239 -12.197 8.898 1.00 95.38 86 PHE A O 1
ATOM 667 N N . VAL A 1 87 ? -1.674 -12.179 7.169 1.00 95.38 87 VAL A N 1
ATOM 668 C CA . VAL A 1 87 ? -2.345 -10.925 7.539 1.00 95.38 87 VAL A CA 1
ATOM 669 C C . VAL A 1 87 ? -2.974 -11.011 8.933 1.00 95.38 87 VAL A C 1
ATOM 671 O O . VAL A 1 87 ? -2.771 -10.107 9.739 1.00 95.38 87 VAL A O 1
ATOM 674 N N . VAL A 1 88 ? -3.680 -12.094 9.263 1.00 95.31 88 VAL A N 1
ATOM 675 C CA . VAL A 1 88 ? -4.308 -12.269 10.589 1.00 95.31 88 VAL A CA 1
ATOM 676 C C . VAL A 1 88 ? -3.265 -12.320 11.712 1.00 95.31 88 VAL A C 1
ATOM 678 O O . VAL A 1 88 ? -3.431 -11.659 12.741 1.00 95.31 88 VAL A O 1
ATOM 681 N N . ASN A 1 89 ? -2.181 -13.075 11.516 1.00 95.69 89 ASN A N 1
ATOM 682 C CA . ASN A 1 89 ? -1.241 -13.400 12.592 1.00 95.69 89 ASN A CA 1
ATOM 683 C C . ASN A 1 89 ? -0.112 -12.380 12.769 1.00 95.69 89 ASN A C 1
ATOM 685 O O . ASN A 1 89 ? 0.350 -12.171 13.888 1.00 95.69 89 ASN A O 1
ATOM 689 N N . TYR A 1 90 ? 0.345 -11.755 11.684 1.00 96.31 90 TYR A N 1
ATOM 690 C CA . TYR A 1 90 ? 1.536 -10.897 11.696 1.00 96.31 90 TYR A CA 1
ATOM 691 C C . TYR A 1 90 ? 1.223 -9.418 11.475 1.00 96.31 90 TYR A C 1
ATOM 693 O O . TYR A 1 90 ? 2.136 -8.598 11.394 1.00 96.31 90 TYR A O 1
ATOM 701 N N . THR A 1 91 ? -0.060 -9.055 11.408 1.00 97.31 91 THR A N 1
ATOM 702 C CA . THR A 1 91 ? -0.500 -7.658 11.366 1.00 97.31 91 THR A CA 1
ATOM 703 C C . THR A 1 91 ? -1.575 -7.388 12.421 1.00 97.31 91 THR A C 1
ATOM 705 O O . THR A 1 91 ? -2.015 -8.274 13.158 1.00 97.31 91 THR A O 1
ATOM 708 N N . ASN A 1 92 ? -2.020 -6.138 12.501 1.00 97.06 92 ASN A N 1
ATOM 709 C CA . ASN A 1 92 ? -3.123 -5.715 13.360 1.00 97.06 92 ASN A CA 1
ATOM 710 C C . ASN A 1 92 ? -4.509 -5.909 12.715 1.00 97.06 92 ASN A C 1
ATOM 712 O O . ASN A 1 92 ? -5.482 -5.412 13.269 1.00 97.06 92 ASN A O 1
ATOM 716 N N . ALA A 1 93 ? -4.619 -6.616 11.583 1.00 97.31 93 ALA A N 1
ATOM 717 C CA . ALA A 1 93 ? -5.862 -6.789 10.824 1.00 97.31 93 ALA A CA 1
ATOM 718 C C . ALA A 1 93 ? -7.064 -7.252 11.671 1.00 97.31 93 ALA A C 1
ATOM 720 O O . ALA A 1 93 ? -8.169 -6.743 11.493 1.00 97.31 93 ALA A O 1
ATOM 721 N N . ALA A 1 94 ? -6.839 -8.183 12.602 1.00 97.25 94 ALA A N 1
ATOM 722 C CA . ALA A 1 94 ? -7.869 -8.712 13.495 1.00 97.25 94 ALA A CA 1
ATOM 723 C C . ALA A 1 94 ? -8.166 -7.808 14.703 1.00 97.25 94 ALA A C 1
ATOM 725 O O . ALA A 1 94 ? -9.147 -8.025 15.404 1.00 97.25 94 ALA A O 1
ATOM 726 N N . THR A 1 95 ? -7.335 -6.805 14.990 1.00 97.12 95 THR A N 1
ATOM 727 C CA . THR A 1 95 ? -7.503 -5.945 16.167 1.00 97.12 95 THR A CA 1
ATOM 728 C C . THR A 1 95 ? -8.707 -5.019 16.003 1.00 97.12 95 THR A C 1
ATOM 730 O O . THR A 1 95 ? -8.901 -4.432 14.939 1.00 97.12 95 THR A O 1
ATOM 733 N N . ILE A 1 96 ? -9.508 -4.869 17.058 1.00 96.56 96 ILE A N 1
ATOM 734 C CA . ILE A 1 96 ? -10.719 -4.042 17.056 1.00 96.56 96 ILE A CA 1
ATOM 735 C C . ILE A 1 96 ? -10.386 -2.578 17.370 1.00 96.56 96 ILE A C 1
ATOM 737 O O . ILE A 1 96 ? -9.722 -2.267 18.364 1.00 96.56 96 ILE A O 1
ATOM 741 N N . VAL A 1 97 ? -10.875 -1.669 16.528 1.00 95.56 97 VAL A N 1
ATOM 742 C CA . VAL A 1 97 ? -10.752 -0.212 16.680 1.00 95.56 97 VAL A CA 1
ATOM 743 C C . VAL A 1 97 ? -11.876 0.337 17.572 1.00 95.56 97 VAL A C 1
ATOM 745 O O . VAL A 1 97 ? -12.960 -0.243 17.658 1.00 95.56 97 VAL A O 1
ATOM 748 N N . SER A 1 98 ? -11.608 1.444 18.272 1.00 94.00 98 SER A N 1
ATOM 749 C CA . SER A 1 98 ? -12.584 2.150 19.109 1.00 94.00 98 SER A CA 1
ATOM 750 C C . SER A 1 98 ? -13.857 2.510 18.334 1.00 94.00 98 SER A C 1
ATOM 752 O O . SER A 1 98 ? -13.808 2.827 17.147 1.00 94.00 98 SER A O 1
ATOM 754 N N . ALA A 1 99 ? -14.998 2.519 19.029 1.00 93.25 99 ALA A N 1
ATOM 755 C CA . ALA A 1 99 ? -16.277 2.960 18.470 1.00 93.25 99 ALA A CA 1
ATOM 756 C C . ALA A 1 99 ? -16.278 4.444 18.063 1.00 93.25 99 ALA A C 1
ATOM 758 O O . ALA A 1 99 ? -17.057 4.836 17.200 1.00 93.25 99 ALA A O 1
ATOM 759 N N . ASP A 1 100 ? -15.410 5.252 18.677 1.00 93.62 100 ASP A N 1
ATOM 760 C CA . ASP A 1 100 ? -15.342 6.697 18.436 1.00 93.62 100 ASP A CA 1
ATOM 761 C C . ASP A 1 100 ? -14.610 7.058 17.134 1.00 93.62 100 ASP A C 1
ATOM 763 O O . ASP A 1 100 ? -14.642 8.212 16.698 1.00 93.62 100 ASP A O 1
ATOM 767 N N . TYR A 1 101 ? -13.912 6.093 16.528 1.00 95.44 101 TYR A N 1
ATOM 768 C CA . TYR A 1 101 ? -13.246 6.278 15.246 1.00 95.44 101 TYR A CA 1
ATOM 769 C C . TYR A 1 101 ? -14.281 6.462 14.132 1.00 95.44 101 TYR A C 1
ATOM 771 O O . TYR A 1 101 ? -15.178 5.635 13.966 1.00 95.44 101 TYR A O 1
ATOM 779 N N . LYS A 1 102 ? -14.116 7.520 13.334 1.00 94.88 102 LYS A N 1
ATOM 780 C CA . LYS A 1 102 ? -14.859 7.715 12.086 1.00 94.88 102 LYS A CA 1
ATOM 781 C C . LYS A 1 102 ? -13.888 7.877 10.930 1.00 94.88 102 LYS A C 1
ATOM 783 O O . LYS A 1 102 ? -12.883 8.586 11.048 1.00 94.88 102 LYS A O 1
ATOM 788 N N . ASP A 1 103 ? -14.202 7.196 9.839 1.00 93.38 103 ASP A N 1
ATOM 789 C CA . ASP A 1 103 ? -13.383 7.170 8.637 1.00 93.38 103 ASP A CA 1
ATOM 790 C C . ASP A 1 103 ? -13.714 8.357 7.717 1.00 93.38 103 ASP A C 1
ATOM 792 O O . ASP A 1 103 ? -14.733 9.025 7.885 1.00 93.38 103 ASP A O 1
ATOM 796 N N . THR A 1 104 ? -12.882 8.596 6.703 1.00 91.19 104 THR A N 1
ATOM 797 C CA . THR A 1 104 ? -13.134 9.615 5.676 1.00 91.19 104 THR A CA 1
ATOM 798 C C . THR A 1 104 ? -14.408 9.369 4.888 1.00 91.19 104 THR A C 1
ATOM 800 O O . THR A 1 104 ? -14.987 10.321 4.382 1.00 91.19 104 THR A O 1
ATOM 803 N N . GLU A 1 105 ? -14.853 8.119 4.786 1.00 87.06 105 GLU A N 1
ATOM 804 C CA . GLU A 1 105 ? -16.122 7.780 4.133 1.00 87.06 105 GLU A CA 1
ATOM 805 C C . GLU A 1 105 ? -17.339 8.182 4.978 1.00 87.06 105 GLU A C 1
ATOM 807 O O . GLU A 1 105 ? -18.415 8.401 4.434 1.00 87.06 105 GLU A O 1
ATOM 812 N N . ASP A 1 106 ? -17.170 8.312 6.297 1.00 89.19 106 ASP A N 1
ATOM 813 C CA . ASP A 1 106 ? -18.246 8.698 7.215 1.00 89.19 106 ASP A CA 1
ATOM 814 C C . ASP A 1 106 ? -18.348 10.228 7.380 1.00 89.19 106 ASP A C 1
ATOM 816 O O . ASP A 1 106 ? -19.340 10.732 7.908 1.00 89.19 106 ASP A O 1
ATOM 820 N N . LEU A 1 107 ? -17.303 10.966 6.987 1.00 90.62 107 LEU A N 1
ATOM 821 C CA . LEU A 1 107 ? -17.136 12.406 7.218 1.00 90.62 107 LEU A CA 1
ATOM 822 C C . LEU A 1 107 ? -16.611 13.137 5.962 1.00 90.62 107 LEU A C 1
ATOM 824 O O . LEU A 1 107 ? -15.798 14.051 6.068 1.00 90.62 107 LEU A O 1
ATOM 828 N N . ASP A 1 108 ? -17.033 12.722 4.766 1.00 88.38 108 ASP A N 1
ATOM 829 C CA . ASP A 1 108 ? -16.792 13.425 3.492 1.00 88.38 108 ASP A CA 1
ATOM 830 C C . ASP A 1 108 ? -15.326 13.842 3.230 1.00 88.38 108 ASP A C 1
ATOM 832 O O . ASP A 1 108 ? -15.024 14.945 2.771 1.00 88.38 108 ASP A O 1
ATOM 836 N N . GLY A 1 109 ? -14.381 12.939 3.502 1.00 89.00 109 GLY A N 1
ATOM 837 C CA . GLY A 1 109 ? -12.959 13.132 3.204 1.00 89.00 109 GLY A CA 1
ATOM 838 C C . GLY A 1 109 ? -12.081 13.528 4.392 1.00 89.00 109 GLY A C 1
ATOM 839 O O . GLY A 1 109 ? -10.868 13.653 4.211 1.00 89.00 109 GLY A O 1
ATOM 840 N N . VAL A 1 110 ? -12.638 13.679 5.599 1.00 92.25 110 VAL A N 1
ATOM 841 C CA . VAL A 1 110 ? -11.867 13.945 6.829 1.00 92.25 110 VAL A CA 1
ATOM 842 C C . VAL A 1 110 ? -12.023 12.816 7.845 1.00 92.25 110 VAL A C 1
ATOM 844 O O . VAL A 1 110 ? -13.030 12.132 7.863 1.00 92.25 110 VAL A O 1
ATOM 847 N N . PHE A 1 111 ? -11.032 12.574 8.696 1.00 94.94 111 PHE A N 1
ATOM 848 C CA . PHE A 1 111 ? -11.168 11.575 9.766 1.00 94.94 111 PHE A CA 1
ATOM 849 C C . PHE A 1 111 ? -11.836 12.181 11.013 1.00 94.94 111 PHE A C 1
ATOM 851 O O . PHE A 1 111 ? -11.984 13.399 11.143 1.00 94.94 111 PHE A O 1
ATOM 858 N N . SER A 1 112 ? -12.205 11.352 11.991 1.00 94.56 112 SER A N 1
ATOM 859 C CA . SER A 1 112 ? -12.582 11.859 13.316 1.00 94.56 112 SER A CA 1
ATOM 860 C C . SER A 1 112 ? -11.432 12.642 13.963 1.00 94.56 112 SER A C 1
ATOM 862 O O . SER A 1 112 ? -10.268 12.252 13.877 1.00 94.56 112 SER A O 1
ATOM 864 N N . GLY A 1 113 ? -11.759 13.735 14.658 1.00 91.69 113 GLY A N 1
ATOM 865 C CA . GLY A 1 113 ? -10.791 14.525 15.425 1.00 91.69 113 GLY A CA 1
ATOM 866 C C . GLY A 1 113 ? -10.147 15.693 14.675 1.00 91.69 113 GLY A C 1
ATOM 867 O O . GLY A 1 113 ? -9.187 16.253 15.199 1.00 91.69 113 GLY A O 1
ATOM 868 N N . LEU A 1 114 ? -10.629 16.079 13.486 1.00 90.19 114 LEU A N 1
ATOM 869 C CA . LEU A 1 114 ? -10.137 17.281 12.800 1.00 90.19 114 LEU A CA 1
ATOM 870 C C . LEU A 1 114 ? -10.349 18.515 13.690 1.00 90.19 114 LEU A C 1
ATOM 872 O O . LEU A 1 114 ? -11.456 18.771 14.159 1.00 90.19 114 LEU A O 1
ATOM 876 N N . LYS A 1 115 ? -9.279 19.272 13.943 1.00 86.44 115 LYS A N 1
ATOM 877 C CA . LYS A 1 115 ? -9.323 20.474 14.776 1.00 86.44 115 LYS A CA 1
ATOM 878 C C . LYS A 1 115 ? -9.703 21.690 13.947 1.00 86.44 115 LYS A C 1
ATOM 880 O O . LYS A 1 115 ? -9.000 22.063 13.004 1.00 86.44 115 LYS A O 1
ATOM 885 N N . GLU A 1 116 ? -10.763 22.350 14.379 1.00 80.25 116 GLU A N 1
ATOM 886 C CA . GLU A 1 116 ? -11.125 23.683 13.915 1.00 80.25 116 GLU A CA 1
ATOM 887 C C . GLU A 1 116 ? -10.206 24.730 14.551 1.00 80.25 116 GLU A C 1
ATOM 889 O O . GLU A 1 116 ? -9.753 24.578 15.693 1.00 80.25 116 GLU A O 1
ATOM 894 N N . TYR A 1 117 ? -9.890 25.790 13.804 1.00 70.88 117 TYR A N 1
ATOM 895 C CA . TYR A 1 117 ? -9.203 26.937 14.383 1.00 70.88 117 TYR A CA 1
ATOM 896 C C . TYR A 1 117 ? -10.141 27.657 15.338 1.00 70.88 117 TYR A C 1
ATOM 898 O O . TYR A 1 117 ? -11.241 28.052 14.972 1.00 70.88 117 TYR A O 1
ATOM 906 N N . GLN A 1 118 ? -9.676 27.839 16.568 1.00 64.94 118 GLN A N 1
ATOM 907 C CA . GLN A 1 118 ? -10.343 28.699 17.529 1.00 64.94 118 GLN A CA 1
ATOM 908 C C . GLN A 1 118 ? -9.676 30.068 17.485 1.00 64.94 118 GLN A C 1
ATOM 910 O O . GLN A 1 118 ? -8.462 30.174 17.687 1.00 64.94 118 GLN A O 1
ATOM 915 N N . GLU A 1 119 ? -10.475 31.101 17.223 1.00 63.53 119 GLU A N 1
ATOM 916 C CA . GLU A 1 119 ? -10.039 32.494 17.243 1.00 63.53 119 GLU A CA 1
ATOM 917 C C . GLU A 1 119 ? -9.422 32.826 18.609 1.00 63.53 119 GLU A C 1
ATOM 919 O O . GLU A 1 119 ? -10.088 32.795 19.645 1.00 63.53 119 GLU A O 1
ATOM 924 N N . LYS A 1 120 ? -8.119 33.126 18.628 1.00 63.59 120 LYS A N 1
ATOM 925 C CA . LYS A 1 120 ? -7.415 33.551 19.852 1.00 63.59 120 LYS A CA 1
ATOM 926 C C . LYS A 1 120 ? -7.294 35.070 19.982 1.00 63.59 120 LYS A C 1
ATOM 928 O O . LYS A 1 120 ? -6.959 35.550 21.059 1.00 63.59 120 LYS A O 1
ATOM 933 N N . ILE A 1 121 ? -7.542 35.813 18.903 1.00 67.31 121 ILE A N 1
ATOM 934 C CA . ILE A 1 121 ? -7.373 37.269 18.813 1.00 67.31 121 ILE A CA 1
ATOM 935 C C . ILE A 1 121 ? -8.682 37.843 18.263 1.00 67.31 121 ILE A C 1
ATOM 937 O O . ILE A 1 121 ? -9.043 37.542 17.129 1.00 67.31 121 ILE A O 1
ATOM 941 N N . LYS A 1 122 ? -9.400 38.646 19.061 1.00 66.00 122 LYS A N 1
ATOM 942 C CA . LYS A 1 122 ? -10.718 39.204 18.686 1.00 66.00 122 LYS A CA 1
ATOM 943 C C . LYS A 1 122 ? -10.638 40.164 17.497 1.00 66.00 122 LYS A C 1
ATOM 945 O O . LYS A 1 122 ? -11.623 40.363 16.798 1.00 66.00 122 LYS A O 1
ATOM 950 N N . GLU A 1 123 ? -9.480 40.776 17.290 1.00 73.31 123 GLU A N 1
ATOM 951 C CA . GLU A 1 123 ? -9.235 41.802 16.279 1.00 73.31 123 GLU A CA 1
ATOM 952 C C . GLU A 1 123 ? -8.935 41.219 14.887 1.00 73.31 123 GLU A C 1
ATOM 954 O O . GLU A 1 123 ? -8.898 41.967 13.913 1.00 73.31 123 GLU A O 1
ATOM 959 N N . TRP A 1 124 ? -8.717 39.902 14.778 1.00 63.78 124 TRP A N 1
ATOM 960 C CA . TRP A 1 124 ? -8.408 39.207 13.524 1.00 63.78 124 TRP A CA 1
ATOM 961 C C . TRP A 1 124 ? -9.302 37.967 13.367 1.00 63.78 124 TRP A C 1
ATOM 963 O O . TRP A 1 124 ? -8.899 36.874 13.775 1.00 63.78 124 TRP A O 1
ATOM 973 N N . PRO A 1 125 ? -10.502 38.113 12.769 1.00 59.62 125 PRO A N 1
ATOM 974 C CA . PRO A 1 125 ? -11.468 37.028 12.615 1.00 59.62 125 PRO A CA 1
ATOM 975 C C . PRO A 1 125 ? -11.075 36.120 11.443 1.00 59.62 125 PRO A C 1
ATOM 977 O O . PRO A 1 125 ? -11.684 36.137 10.371 1.00 59.62 125 PRO A O 1
ATOM 980 N N . LEU A 1 126 ? -9.983 35.370 11.605 1.00 62.12 126 LEU A N 1
ATOM 981 C CA . LEU A 1 126 ? -9.573 34.369 10.631 1.00 62.12 126 LEU A CA 1
ATOM 982 C C . LEU A 1 126 ? -10.087 32.993 11.064 1.00 62.12 126 LEU A C 1
ATOM 984 O O . LEU A 1 126 ? -9.459 32.303 11.862 1.00 62.12 126 LEU A O 1
ATOM 988 N N . ASN A 1 127 ? -11.205 32.570 10.481 1.00 59.56 127 ASN A N 1
ATOM 989 C CA . ASN A 1 127 ? -11.716 31.207 10.612 1.00 59.56 127 ASN A CA 1
ATOM 990 C C . ASN A 1 127 ? -11.019 30.309 9.583 1.00 59.56 127 ASN A C 1
ATOM 992 O O . ASN A 1 127 ? -11.502 30.137 8.466 1.00 59.56 127 ASN A O 1
ATOM 996 N N . ALA A 1 128 ? -9.836 29.797 9.924 1.00 62.06 128 ALA A N 1
ATOM 997 C CA . ALA A 1 128 ? -9.090 28.863 9.077 1.00 62.06 128 ALA A CA 1
ATOM 998 C C . ALA A 1 128 ? -9.156 27.425 9.624 1.00 62.06 128 ALA A C 1
ATOM 1000 O O . ALA A 1 128 ? -9.635 27.176 10.721 1.00 62.06 128 ALA A O 1
ATOM 1001 N N . PHE A 1 129 ? -8.648 26.443 8.885 1.00 64.19 129 PHE A N 1
ATOM 1002 C CA . PHE A 1 129 ? -8.382 25.118 9.449 1.00 64.19 129 PHE A CA 1
ATOM 1003 C C . PHE A 1 129 ? -6.956 25.082 10.006 1.00 64.19 129 PHE A C 1
ATOM 1005 O O . PHE A 1 129 ? -6.023 25.524 9.340 1.00 64.19 129 PHE A O 1
ATOM 1012 N N . LEU A 1 130 ? -6.758 24.509 11.201 1.00 72.50 130 LEU A N 1
ATOM 1013 C CA . LEU A 1 130 ? -5.407 24.250 11.730 1.00 72.50 130 LEU A CA 1
ATOM 1014 C C . LEU A 1 130 ? -4.664 23.173 10.928 1.00 72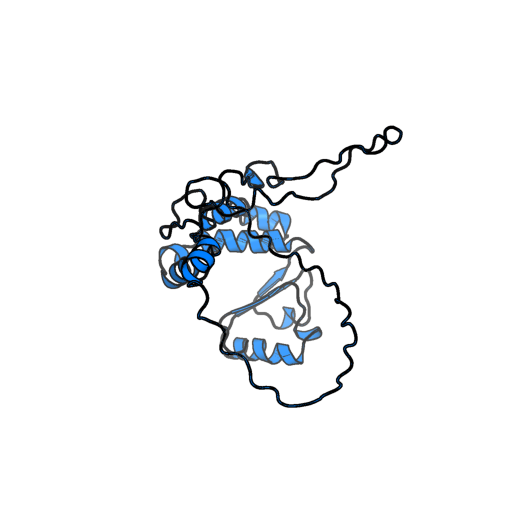.50 130 LEU A C 1
ATOM 1016 O O . LEU A 1 130 ? -3.444 23.072 11.039 1.00 72.50 130 LEU A O 1
ATOM 1020 N N . GLY A 1 131 ? -5.392 22.336 10.178 1.00 78.00 131 GLY A N 1
ATOM 1021 C CA . GLY A 1 131 ? -4.828 21.175 9.487 1.00 78.00 131 GLY A CA 1
ATOM 1022 C C . GLY A 1 131 ? -4.277 20.118 10.452 1.00 78.00 131 GLY A C 1
ATOM 1023 O O . GLY A 1 131 ? -3.351 19.391 10.107 1.00 78.00 131 GLY A O 1
ATOM 1024 N N . GLN A 1 132 ? -4.806 20.054 11.679 1.00 86.62 132 GLN A N 1
ATOM 1025 C CA . GLN A 1 132 ? -4.356 19.137 12.729 1.00 86.62 132 GLN A CA 1
ATOM 1026 C C . GLN A 1 132 ? -5.487 18.216 13.178 1.00 86.62 132 GLN A C 1
ATOM 1028 O O . GLN A 1 132 ? -6.644 18.622 13.196 1.00 86.62 132 GLN A O 1
ATOM 1033 N N . TYR A 1 133 ? -5.133 17.014 13.628 1.00 90.88 133 TYR A N 1
ATOM 1034 C CA . TYR A 1 133 ? -6.066 16.049 14.207 1.00 90.88 133 TYR A CA 1
ATOM 1035 C C . TYR A 1 133 ? -5.792 15.813 15.702 1.00 90.88 133 TYR A C 1
ATOM 1037 O O . TYR A 1 133 ? -4.646 15.853 16.154 1.00 90.88 133 TYR A O 1
ATOM 1045 N N . ASP A 1 134 ? -6.847 15.565 16.480 1.00 90.88 134 ASP A N 1
ATOM 1046 C CA . ASP A 1 134 ? -6.794 14.898 17.783 1.00 90.88 134 ASP A CA 1
ATOM 1047 C C . ASP A 1 134 ? -6.999 13.387 17.583 1.00 90.88 134 ASP A C 1
ATOM 1049 O O . ASP A 1 134 ? -8.081 12.918 17.236 1.00 90.88 134 ASP A O 1
ATOM 1053 N N . ASN A 1 135 ? -5.940 12.615 17.815 1.00 91.06 135 ASN A N 1
ATOM 1054 C CA . ASN A 1 135 ? -5.883 11.179 17.544 1.00 91.06 135 ASN A CA 1
ATOM 1055 C C . ASN A 1 135 ? -6.444 10.300 18.679 1.00 91.06 135 ASN A C 1
ATOM 1057 O O . ASN A 1 135 ? -6.256 9.081 18.664 1.00 91.06 135 ASN A O 1
ATOM 1061 N N . LYS A 1 136 ? -7.140 10.882 19.666 1.00 91.62 136 LYS A N 1
ATOM 1062 C CA . LYS A 1 136 ? -7.799 10.122 20.749 1.00 91.62 136 LYS A CA 1
ATOM 1063 C C . LYS A 1 136 ? -8.795 9.086 20.245 1.00 91.62 136 LYS A C 1
ATOM 1065 O O . LYS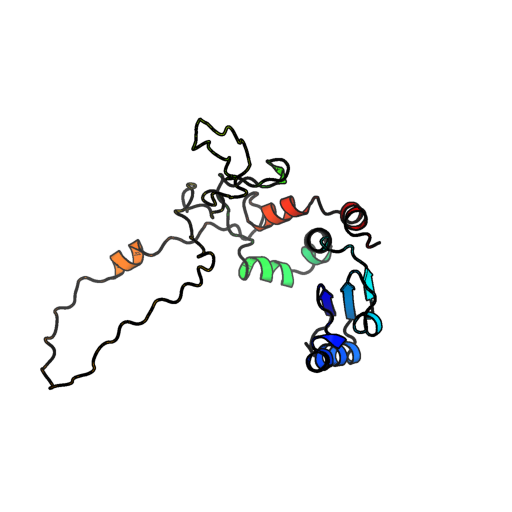 A 1 136 ? -8.938 8.039 20.861 1.00 91.62 136 LYS A O 1
ATOM 1070 N N . THR A 1 137 ? -9.469 9.375 19.137 1.00 92.25 137 THR A N 1
ATOM 1071 C CA . THR A 1 137 ? -10.445 8.451 18.542 1.00 92.25 137 THR A CA 1
ATOM 1072 C C . THR A 1 137 ? -9.771 7.327 17.752 1.00 92.25 137 THR A C 1
ATOM 1074 O O . THR A 1 137 ? -10.374 6.284 17.535 1.00 92.25 137 THR A O 1
ATOM 1077 N N . TRP A 1 138 ? -8.501 7.486 17.364 1.00 94.25 138 TRP A N 1
ATOM 1078 C CA . TRP A 1 138 ? -7.754 6.536 16.528 1.00 94.25 138 TRP A CA 1
ATOM 1079 C C . TRP A 1 138 ? -7.025 5.494 17.382 1.00 94.25 138 TRP A C 1
ATOM 1081 O O . TRP A 1 138 ? -5.827 5.258 17.228 1.00 94.25 138 TRP A O 1
ATOM 1091 N N . GLN A 1 139 ? -7.737 4.923 18.349 1.00 92.69 139 GLN A N 1
ATOM 1092 C CA . GLN A 1 139 ? -7.198 3.947 19.292 1.00 92.69 139 GLN A CA 1
ATOM 1093 C C . GLN A 1 139 ? -7.892 2.604 19.114 1.00 92.69 139 GLN A C 1
ATOM 1095 O O . GLN A 1 139 ? -9.022 2.530 18.630 1.00 92.69 139 GLN A O 1
ATOM 1100 N N . TYR A 1 140 ? -7.228 1.532 19.535 1.00 93.81 140 TYR A N 1
ATOM 1101 C CA . TYR A 1 140 ? -7.903 0.249 19.687 1.00 93.81 140 TYR A CA 1
ATOM 1102 C C . TYR A 1 140 ? -8.922 0.312 20.827 1.00 93.81 140 TYR A C 1
ATOM 1104 O O . TYR A 1 140 ? -8.771 1.089 21.776 1.00 93.81 140 TYR A O 1
ATOM 1112 N N . ALA A 1 141 ? -9.957 -0.517 20.736 1.00 90.38 141 ALA A N 1
ATOM 1113 C CA . ALA A 1 141 ? -10.920 -0.657 21.818 1.00 90.38 141 ALA A CA 1
ATOM 1114 C C . ALA A 1 141 ? -10.218 -1.163 23.095 1.00 90.38 141 ALA A C 1
ATOM 1116 O O . ALA A 1 141 ? -9.299 -1.982 23.020 1.00 90.38 141 ALA A O 1
ATOM 1117 N N . ALA A 1 142 ? -10.632 -0.694 24.275 1.00 82.06 142 ALA A N 1
ATOM 1118 C CA . ALA A 1 142 ? -10.229 -1.342 25.518 1.00 82.06 142 ALA A CA 1
ATOM 1119 C C . ALA A 1 142 ? -11.030 -2.638 25.702 1.00 82.06 142 ALA A C 1
ATOM 1121 O O . ALA A 1 142 ? -12.190 -2.727 25.278 1.00 82.06 142 ALA A O 1
ATOM 1122 N N . PRO A 1 143 ? -10.463 -3.639 26.387 1.00 64.62 143 PRO A N 1
ATOM 1123 C CA . PRO A 1 143 ? -11.254 -4.755 26.882 1.00 64.62 143 PRO A CA 1
ATOM 1124 C C . PRO A 1 143 ? -12.317 -4.219 27.852 1.00 64.62 143 PRO A C 1
ATOM 1126 O O . PRO A 1 143 ? -11.985 -3.693 28.910 1.00 64.62 143 PRO A O 1
ATOM 1129 N N . GLY A 1 144 ? -13.588 -4.299 27.445 1.00 60.25 144 GLY A N 1
ATOM 1130 C CA . GLY A 1 144 ? -14.730 -3.703 28.153 1.00 60.25 144 GLY A CA 1
ATOM 1131 C C . GLY A 1 144 ? -15.531 -2.669 27.348 1.00 60.25 144 GLY A C 1
ATOM 1132 O O . GLY A 1 144 ? -16.607 -2.285 27.788 1.00 60.25 144 GLY A O 1
ATOM 1133 N N . GLY A 1 145 ? -15.067 -2.264 26.158 1.00 50.91 145 GLY A N 1
ATOM 1134 C CA . GLY A 1 145 ? -15.845 -1.439 25.218 1.00 50.91 145 GLY A CA 1
ATOM 1135 C C . GLY A 1 145 ? -15.623 0.075 25.306 1.00 50.91 145 GLY A C 1
ATOM 1136 O O . GLY A 1 145 ? -16.118 0.793 24.442 1.00 50.91 145 GLY A O 1
ATOM 1137 N N . GLU A 1 146 ? -14.846 0.559 26.275 1.00 47.06 146 GLU A N 1
ATOM 1138 C CA . GLU A 1 146 ? -14.426 1.966 26.348 1.00 47.06 146 GLU A CA 1
ATOM 1139 C C . GLU A 1 146 ? -13.108 2.198 25.593 1.00 47.06 146 GLU A C 1
ATOM 1141 O O . GLU A 1 146 ? -12.332 1.270 25.367 1.00 47.06 146 GLU A O 1
ATOM 1146 N N . ALA A 1 147 ? -12.839 3.427 25.153 1.00 47.97 147 ALA A N 1
ATOM 1147 C CA . ALA A 1 147 ? -11.595 3.759 24.462 1.00 47.97 147 ALA A CA 1
ATOM 1148 C C . ALA A 1 147 ? -10.392 3.543 25.398 1.00 47.97 147 ALA A C 1
ATOM 1150 O O . ALA A 1 147 ? -10.271 4.182 26.445 1.00 47.97 147 ALA A O 1
ATOM 1151 N N . GLY A 1 148 ? -9.478 2.640 25.028 1.00 48.78 148 GLY A N 1
ATOM 1152 C CA . GLY A 1 148 ? -8.263 2.412 25.803 1.00 48.78 148 GLY A CA 1
ATOM 1153 C C . GLY A 1 148 ? -7.428 3.685 25.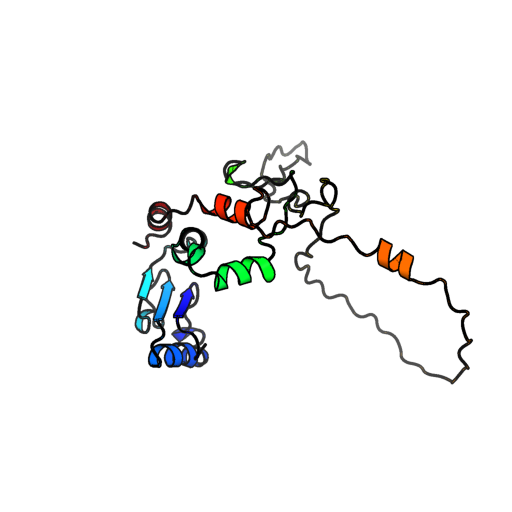859 1.00 48.78 148 GLY A C 1
ATOM 1154 O O . GLY A 1 148 ? -7.234 4.342 24.836 1.00 48.78 148 GLY A O 1
ATOM 1155 N N . ALA A 1 149 ? -6.914 4.035 27.045 1.00 46.06 149 ALA A N 1
ATOM 1156 C CA . ALA A 1 149 ? -5.981 5.145 27.210 1.00 46.06 149 ALA A CA 1
ATOM 1157 C C . ALA A 1 149 ? -4.785 4.936 26.267 1.00 46.06 149 ALA A C 1
ATOM 1159 O O . ALA A 1 149 ? -3.941 4.055 26.492 1.00 46.06 149 ALA A O 1
ATOM 1160 N N . GLY A 1 150 ? -4.798 5.730 25.195 1.00 43.53 150 GLY A N 1
ATOM 1161 C CA . GLY A 1 150 ? -4.180 5.414 23.919 1.00 43.53 150 GLY A CA 1
ATOM 1162 C C . GLY A 1 150 ? -2.717 5.005 23.975 1.00 43.53 150 GLY A C 1
ATOM 1163 O O . GLY A 1 150 ? -1.942 5.426 24.841 1.00 43.53 150 GLY A O 1
ATOM 1164 N N . TRP A 1 151 ? -2.321 4.209 22.988 1.00 38.53 151 TRP A N 1
ATOM 1165 C CA . TRP A 1 151 ? -0.922 4.119 22.613 1.00 38.53 151 TRP A CA 1
ATOM 1166 C C . TRP A 1 151 ? -0.556 5.449 21.950 1.00 38.53 151 TRP A C 1
ATOM 1168 O O . TRP A 1 151 ? -0.909 5.715 20.801 1.00 38.53 151 TRP A O 1
ATOM 1178 N N . LYS A 1 152 ? 0.143 6.319 22.684 1.00 37.25 152 LYS A N 1
ATOM 1179 C CA . LYS A 1 152 ? 0.840 7.446 22.064 1.00 37.25 152 LYS A CA 1
ATOM 1180 C C . LYS A 1 152 ? 2.005 6.859 21.277 1.00 37.25 152 LYS A C 1
ATOM 1182 O O . LYS A 1 152 ? 3.071 6.636 21.841 1.00 37.25 152 LYS A O 1
ATOM 1187 N N . ALA A 1 153 ? 1.806 6.592 19.988 1.00 30.36 153 ALA A N 1
ATOM 1188 C CA . ALA A 1 153 ? 2.940 6.451 19.090 1.00 30.36 153 ALA A CA 1
ATOM 1189 C C . ALA A 1 153 ? 3.716 7.775 19.175 1.00 30.36 153 ALA A C 1
ATOM 1191 O O . ALA A 1 153 ? 3.110 8.828 18.941 1.00 30.36 153 ALA A O 1
ATOM 1192 N N . PRO A 1 154 ? 4.999 7.777 19.573 1.00 31.73 154 PRO A N 1
ATOM 1193 C CA . PRO A 1 154 ? 5.785 8.989 19.500 1.00 31.73 154 PRO A CA 1
ATOM 1194 C C . PRO A 1 154 ? 5.913 9.318 18.014 1.00 31.73 154 PRO A C 1
ATOM 1196 O O . PRO A 1 154 ? 6.669 8.680 17.285 1.00 31.73 154 PRO A O 1
ATOM 1199 N N . ALA A 1 155 ? 5.139 10.297 17.545 1.00 36.00 155 ALA A N 1
ATOM 1200 C CA . ALA A 1 155 ? 5.543 11.047 16.372 1.00 36.00 155 ALA A CA 1
ATOM 1201 C C . ALA A 1 155 ? 6.958 11.543 16.683 1.00 36.00 155 ALA A C 1
ATOM 1203 O O . ALA A 1 155 ? 7.184 12.183 17.709 1.00 36.00 155 ALA A O 1
ATOM 1204 N N . GLN A 1 156 ? 7.902 11.104 15.862 1.00 36.03 156 GLN A N 1
ATOM 1205 C CA . GLN A 1 156 ? 9.341 11.203 16.036 1.00 36.03 156 GLN A CA 1
ATOM 1206 C C . GLN A 1 156 ? 9.763 12.662 16.275 1.00 36.03 156 GLN A C 1
ATOM 1208 O O . GLN A 1 156 ? 10.058 13.406 15.345 1.00 36.03 156 GLN A O 1
ATOM 1213 N N . GLN A 1 157 ? 9.780 13.088 17.539 1.00 30.86 157 GLN A N 1
ATOM 1214 C CA . GLN A 1 157 ? 10.430 14.318 17.964 1.00 30.86 157 GLN A CA 1
ATOM 1215 C C . GLN A 1 157 ? 11.919 13.990 18.081 1.00 30.86 157 GLN A C 1
ATOM 1217 O O . GLN A 1 157 ? 12.401 13.525 19.110 1.00 30.86 157 GLN A O 1
ATOM 1222 N N . SER A 1 158 ? 12.631 14.159 16.967 1.00 39.34 158 SER A N 1
ATOM 1223 C CA . SER A 1 158 ? 14.091 14.150 16.930 1.00 39.34 158 SER A CA 1
ATOM 1224 C C . SER A 1 158 ? 14.593 15.382 17.682 1.00 39.34 158 SER A C 1
ATOM 1226 O O . SER A 1 158 ? 14.755 16.452 17.103 1.00 39.34 158 SER A O 1
ATOM 1228 N N . GLY A 1 159 ? 14.758 15.241 18.993 1.00 33.59 159 GLY A N 1
ATOM 1229 C CA . GLY A 1 159 ? 15.402 16.216 19.861 1.00 33.59 159 GLY A CA 1
ATOM 1230 C C . GLY A 1 159 ? 16.548 15.529 20.583 1.00 33.59 159 GLY A C 1
ATOM 1231 O O . GLY A 1 159 ? 16.322 14.703 21.464 1.00 33.59 159 GLY A O 1
ATOM 1232 N N . GLU A 1 160 ? 17.773 15.841 20.174 1.00 34.50 160 GLU A N 1
ATOM 1233 C CA . GLU A 1 160 ? 18.995 15.435 20.860 1.00 34.50 160 GLU A CA 1
ATOM 1234 C C . GLU A 1 160 ? 18.944 15.941 22.308 1.00 34.50 160 GLU A C 1
ATOM 1236 O O . GLU A 1 160 ? 19.017 17.143 22.576 1.00 34.50 160 GLU A O 1
ATOM 1241 N N . HIS A 1 161 ? 18.797 15.026 23.264 1.00 32.31 161 HIS A N 1
ATOM 1242 C CA . HIS A 1 161 ? 19.015 15.356 24.665 1.00 32.31 161 HIS A CA 1
ATOM 1243 C C . HIS A 1 161 ? 20.523 15.478 24.896 1.00 32.31 161 HIS A C 1
ATOM 1245 O O . HIS A 1 161 ? 21.269 14.516 24.716 1.00 32.31 161 HIS A O 1
ATOM 1251 N N . LYS A 1 162 ? 20.969 16.678 25.285 1.00 29.97 162 LYS A N 1
ATOM 1252 C CA . LYS A 1 162 ? 22.355 16.946 25.683 1.00 29.97 162 LYS A CA 1
ATOM 1253 C C . LYS A 1 162 ? 22.728 16.049 26.865 1.00 29.97 162 LYS A C 1
ATOM 1255 O O . LYS A 1 162 ? 22.108 16.142 27.923 1.00 29.97 162 LYS A O 1
ATOM 1260 N N . ALA A 1 163 ? 23.744 15.211 26.675 1.00 31.36 163 ALA A N 1
ATOM 1261 C CA . ALA A 1 163 ? 24.412 14.519 27.766 1.00 31.36 163 ALA A CA 1
ATOM 1262 C C . ALA A 1 163 ? 25.057 15.567 28.687 1.00 31.36 163 ALA A C 1
ATOM 1264 O O . ALA A 1 163 ? 25.818 16.415 28.222 1.00 31.36 163 ALA A O 1
ATOM 1265 N N . ALA A 1 164 ? 24.697 15.544 29.969 1.00 33.34 164 ALA A N 1
ATOM 1266 C CA . ALA A 1 164 ? 25.383 16.312 30.996 1.00 33.34 164 ALA A CA 1
ATOM 1267 C C . ALA A 1 1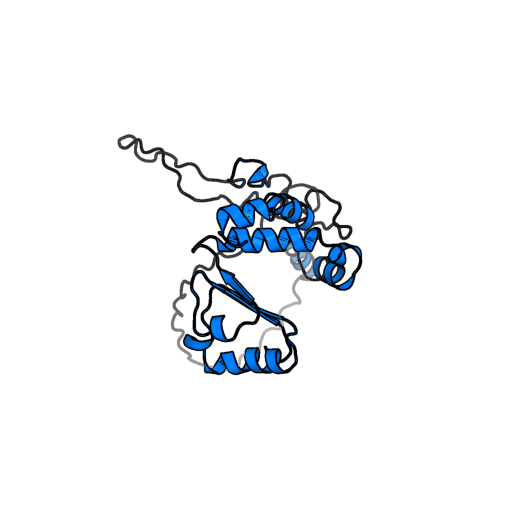64 ? 26.643 15.545 31.423 1.00 33.34 164 ALA A C 1
ATOM 1269 O O . ALA A 1 164 ? 26.581 14.337 31.650 1.00 33.34 164 ALA A O 1
ATOM 1270 N N . ASP A 1 165 ? 27.767 16.259 31.490 1.00 32.78 165 ASP A N 1
ATOM 1271 C CA . ASP A 1 165 ? 29.059 15.774 31.977 1.00 32.78 165 ASP A CA 1
ATOM 1272 C C . ASP A 1 165 ? 28.945 15.247 33.412 1.00 32.78 165 ASP A C 1
ATOM 1274 O O . ASP A 1 165 ? 28.604 15.998 34.329 1.00 32.78 165 ASP A O 1
ATOM 1278 N N . GLU A 1 166 ? 29.316 13.985 33.628 1.00 35.44 166 GLU A N 1
ATOM 1279 C CA . GLU A 1 166 ? 29.580 13.456 34.965 1.00 35.44 166 GLU A CA 1
ATOM 1280 C C . GLU A 1 166 ? 31.046 13.020 35.079 1.00 35.44 166 GLU A C 1
ATOM 1282 O O . GLU A 1 166 ? 31.516 12.077 34.441 1.00 35.44 166 GLU A O 1
ATOM 1287 N N . ASN A 1 167 ? 31.771 13.773 35.909 1.00 34.19 167 ASN A N 1
ATOM 1288 C CA . ASN A 1 167 ? 33.157 13.555 36.304 1.00 34.19 167 ASN A CA 1
ATOM 1289 C C . ASN A 1 167 ? 33.342 12.179 36.962 1.00 34.19 167 ASN A C 1
ATOM 1291 O O . ASN A 1 167 ? 32.787 11.904 38.026 1.00 34.19 167 ASN A O 1
ATOM 1295 N N . VAL A 1 168 ? 34.198 11.344 36.371 1.00 33.50 168 VAL A N 1
ATOM 1296 C CA . VAL A 1 168 ? 34.590 10.043 36.923 1.00 33.50 168 VAL A CA 1
ATOM 1297 C C . VAL A 1 168 ? 35.746 10.232 37.906 1.00 33.50 168 VAL A C 1
ATOM 1299 O O . VAL A 1 168 ? 36.903 10.362 37.514 1.00 33.50 168 VAL A O 1
ATOM 1302 N N . GLY A 1 169 ? 35.428 10.215 39.200 1.00 32.62 169 GLY A N 1
ATOM 1303 C CA . GLY A 1 169 ? 36.388 10.045 40.289 1.00 32.62 169 GLY A CA 1
ATOM 1304 C C . GLY A 1 169 ? 36.032 8.806 41.110 1.00 32.62 169 GLY A C 1
ATOM 1305 O O . GLY A 1 169 ? 34.998 8.781 41.770 1.00 32.62 169 GLY A O 1
ATOM 1306 N N . ALA A 1 170 ? 36.871 7.769 41.066 1.00 39.59 170 ALA A N 1
ATOM 1307 C CA . ALA A 1 170 ? 36.766 6.610 41.958 1.00 39.59 170 ALA A CA 1
ATOM 1308 C C . ALA A 1 170 ? 37.189 7.002 43.387 1.00 39.59 170 ALA A C 1
ATOM 1310 O O . ALA A 1 170 ? 38.133 7.784 43.534 1.00 39.59 170 ALA A O 1
ATOM 1311 N N . PRO A 1 171 ? 36.565 6.440 44.444 1.00 42.97 171 PRO A N 1
ATOM 1312 C CA . PRO A 1 171 ? 37.289 5.371 45.142 1.00 42.97 171 PRO A CA 1
ATOM 1313 C C . PRO A 1 171 ? 36.439 4.296 45.866 1.00 42.97 171 PRO A C 1
ATOM 1315 O O . PRO A 1 171 ? 35.279 4.482 46.210 1.00 42.97 171 PRO A O 1
ATOM 1318 N N . ALA A 1 172 ? 37.145 3.200 46.167 1.00 37.44 172 ALA A N 1
ATOM 1319 C CA . ALA A 1 172 ? 37.038 2.290 47.315 1.00 37.44 172 ALA A CA 1
ATOM 1320 C C . ALA A 1 172 ? 35.779 1.418 47.538 1.00 37.44 172 ALA A C 1
ATOM 1322 O O . ALA A 1 172 ? 34.672 1.854 47.842 1.00 37.44 172 ALA A O 1
ATOM 1323 N N . THR A 1 173 ? 36.049 0.111 47.519 1.00 45.84 173 THR A N 1
ATOM 1324 C CA . THR A 1 173 ? 35.217 -1.018 47.944 1.00 45.84 173 THR A CA 1
ATOM 1325 C C . THR A 1 173 ? 34.620 -0.839 49.341 1.00 45.84 173 THR A C 1
ATOM 1327 O O . THR A 1 173 ? 35.331 -0.940 50.340 1.00 45.84 173 THR A O 1
ATOM 1330 N N . SER A 1 174 ? 33.298 -0.673 49.403 1.00 42.41 174 SER A N 1
ATOM 1331 C CA . SER A 1 174 ? 32.494 -0.820 50.621 1.00 42.41 174 SER A CA 1
ATOM 1332 C C . SER A 1 174 ? 31.448 -1.915 50.397 1.00 42.41 174 SER A C 1
ATOM 1334 O O . SER A 1 174 ? 30.792 -1.953 49.355 1.00 42.41 174 SER A O 1
ATOM 1336 N N . GLN A 1 175 ? 31.342 -2.848 51.343 1.00 46.34 175 GLN A N 1
ATOM 1337 C CA . GLN A 1 175 ? 30.430 -3.994 51.292 1.00 46.34 175 GLN A CA 1
ATOM 1338 C C . GLN A 1 175 ? 28.977 -3.530 51.090 1.00 46.34 175 GLN A C 1
ATOM 1340 O O . GLN A 1 175 ? 28.481 -2.687 51.835 1.00 46.34 175 GLN A O 1
ATOM 1345 N N . LYS A 1 176 ? 28.288 -4.082 50.079 1.00 43.53 176 LYS A N 1
ATOM 1346 C CA . LYS A 1 176 ? 26.862 -3.807 49.841 1.00 43.53 176 LYS A CA 1
ATOM 1347 C C . LYS A 1 176 ? 26.033 -4.373 51.005 1.00 43.53 176 LYS A C 1
ATOM 1349 O O . LYS A 1 176 ? 26.131 -5.576 51.252 1.00 43.53 176 LYS A O 1
ATOM 1354 N N . PRO A 1 177 ? 25.185 -3.572 51.674 1.00 48.94 177 PRO A N 1
ATOM 1355 C CA . PRO A 1 177 ? 24.199 -4.103 52.604 1.00 48.94 177 PRO A CA 1
ATOM 1356 C C . PRO A 1 177 ? 23.263 -5.050 51.847 1.00 48.94 177 PRO A C 1
ATOM 1358 O O . PRO A 1 177 ? 22.764 -4.705 50.773 1.00 48.94 177 PRO A O 1
ATOM 1361 N N . THR A 1 178 ? 23.009 -6.240 52.386 1.00 52.91 178 THR A N 1
ATOM 1362 C CA . THR A 1 178 ? 21.951 -7.116 51.878 1.00 52.91 178 THR A CA 1
ATOM 1363 C C . THR A 1 178 ? 20.609 -6.474 52.204 1.00 52.91 178 THR A C 1
ATOM 1365 O O . THR A 1 178 ? 20.150 -6.540 53.345 1.00 52.91 178 THR A O 1
ATOM 1368 N N . LEU A 1 179 ? 20.007 -5.799 51.219 1.00 52.97 179 LEU A N 1
ATOM 1369 C CA . LEU A 1 179 ? 18.651 -5.275 51.350 1.00 52.97 179 LEU A CA 1
ATOM 1370 C C . LEU A 1 179 ? 17.677 -6.437 51.607 1.00 52.97 179 LEU A C 1
ATOM 1372 O O . LEU A 1 179 ? 17.805 -7.482 50.959 1.00 52.97 179 LEU A O 1
ATOM 1376 N N . PRO A 1 180 ? 16.699 -6.275 52.516 1.00 61.19 180 PRO A N 1
ATOM 1377 C CA . PRO A 1 180 ? 15.631 -7.252 52.670 1.00 61.19 180 PRO A CA 1
ATOM 1378 C C . PRO A 1 180 ? 14.906 -7.423 51.325 1.00 61.19 180 PRO A C 1
ATOM 1380 O O . PRO A 1 180 ? 14.752 -6.436 50.597 1.00 61.19 180 PRO A O 1
ATOM 1383 N N . PRO A 1 181 ? 14.474 -8.644 50.963 1.00 68.94 181 PRO A N 1
ATOM 1384 C CA . PRO A 1 181 ? 13.719 -8.854 49.737 1.00 68.94 181 PRO A CA 1
ATOM 1385 C C . PRO A 1 181 ? 12.466 -7.975 49.789 1.00 68.94 181 PRO A C 1
ATOM 1387 O O . PRO A 1 181 ? 11.623 -8.126 50.673 1.00 68.94 181 PRO A O 1
ATOM 1390 N N . GLY A 1 182 ? 12.396 -6.998 48.881 1.00 69.19 182 GLY A N 1
ATOM 1391 C CA . GLY A 1 182 ? 11.244 -6.112 48.750 1.00 69.19 182 GLY A CA 1
ATOM 1392 C C . GLY A 1 182 ? 9.969 -6.898 48.423 1.00 69.19 182 GLY A C 1
ATOM 1393 O O . GLY A 1 182 ? 10.044 -8.078 48.063 1.00 69.19 182 GLY A O 1
ATOM 1394 N N . PRO A 1 183 ? 8.787 -6.268 48.539 1.00 79.69 183 PRO A N 1
ATOM 1395 C CA . PRO A 1 183 ? 7.538 -6.919 48.167 1.00 79.69 183 PRO A CA 1
ATOM 1396 C C . PRO A 1 183 ? 7.623 -7.447 46.724 1.00 79.69 183 PRO A C 1
ATOM 1398 O O . PRO A 1 183 ? 8.265 -6.810 45.881 1.00 79.69 183 PRO A O 1
ATOM 1401 N N . PRO A 1 184 ? 6.986 -8.592 46.412 1.00 80.38 184 PRO A N 1
ATOM 1402 C CA . PRO A 1 184 ? 6.977 -9.126 45.059 1.00 80.38 184 PRO A CA 1
ATOM 1403 C C . PRO A 1 184 ? 6.471 -8.065 44.082 1.00 80.38 184 PRO A C 1
ATOM 1405 O O . PRO A 1 184 ? 5.417 -7.468 44.293 1.00 80.38 184 PRO A O 1
ATOM 1408 N N . PHE A 1 185 ? 7.206 -7.843 42.995 1.00 80.44 185 PHE A N 1
ATOM 1409 C CA . PHE A 1 185 ? 6.808 -6.880 41.968 1.00 80.44 185 PHE A CA 1
ATOM 1410 C C . PHE A 1 185 ? 5.653 -7.386 41.094 1.00 80.44 185 PHE A C 1
ATOM 1412 O O . PHE A 1 185 ? 5.131 -6.617 40.301 1.00 80.44 185 PHE A O 1
ATOM 1419 N N . GLU A 1 186 ? 5.213 -8.642 41.228 1.00 81.56 186 GLU A N 1
ATOM 1420 C CA . GLU A 1 186 ? 4.107 -9.211 40.443 1.00 81.56 186 GLU A CA 1
ATOM 1421 C C . GLU A 1 186 ? 2.827 -8.356 40.384 1.00 81.56 186 GLU A C 1
ATOM 1423 O O . GLU A 1 186 ? 2.349 -8.118 39.275 1.00 81.56 186 GLU A O 1
ATOM 1428 N N . PRO A 1 187 ? 2.239 -7.882 41.502 1.00 79.56 187 PRO A N 1
ATOM 1429 C CA . PRO A 1 187 ? 1.065 -7.007 41.463 1.00 79.56 187 PRO A CA 1
ATOM 1430 C C . PRO A 1 187 ? 1.341 -5.684 40.742 1.00 79.56 187 PRO A C 1
ATOM 1432 O O . PRO A 1 187 ? 0.489 -5.210 39.992 1.00 79.56 187 PRO A O 1
ATOM 1435 N N . LEU A 1 188 ? 2.543 -5.121 40.904 1.00 77.44 188 LEU A N 1
ATOM 1436 C CA . LEU A 1 188 ? 2.952 -3.914 40.191 1.00 77.44 188 LEU A CA 1
ATOM 1437 C C . LEU A 1 188 ? 3.071 -4.196 38.688 1.00 77.44 188 LEU A C 1
ATOM 1439 O O . LEU A 1 188 ? 2.474 -3.489 37.886 1.00 77.44 188 LEU A O 1
ATOM 1443 N N . VAL A 1 189 ? 3.747 -5.275 38.301 1.00 79.12 189 VAL A N 1
ATOM 1444 C CA . VAL A 1 189 ? 3.879 -5.705 36.904 1.00 79.12 189 VAL A CA 1
ATOM 1445 C C . VAL A 1 189 ? 2.503 -5.965 36.287 1.00 79.12 189 VAL A C 1
ATOM 1447 O O . VAL A 1 189 ? 2.220 -5.432 35.222 1.00 79.12 189 VAL A O 1
ATOM 1450 N N . LYS A 1 190 ? 1.601 -6.681 36.970 1.00 77.06 190 LYS A N 1
ATOM 1451 C CA . LYS A 1 190 ? 0.221 -6.907 36.504 1.00 77.06 190 LYS A CA 1
ATOM 1452 C C . LYS A 1 190 ? -0.574 -5.607 36.357 1.00 77.06 190 LYS A C 1
ATOM 1454 O O . LYS A 1 190 ? -1.327 -5.490 35.401 1.00 77.06 190 LYS A O 1
ATOM 1459 N N . SER A 1 191 ? -0.384 -4.628 37.245 1.00 75.50 191 SER A N 1
ATOM 1460 C CA . SER A 1 191 ? -1.027 -3.307 37.125 1.00 75.50 191 SER A CA 1
ATOM 1461 C C . SER A 1 191 ? -0.481 -2.457 35.970 1.00 75.50 191 SER A C 1
ATOM 1463 O O . SER A 1 191 ? -1.195 -1.614 35.432 1.00 75.50 191 SER A O 1
ATOM 1465 N N . LEU A 1 192 ? 0.773 -2.686 35.571 1.00 75.38 192 LEU A N 1
ATOM 1466 C CA . LEU A 1 192 ? 1.429 -1.991 34.460 1.00 75.38 192 LEU A CA 1
ATOM 1467 C C . LEU A 1 192 ? 1.161 -2.666 33.107 1.00 75.38 192 LEU A C 1
ATOM 1469 O O . LEU A 1 192 ? 1.262 -2.019 32.062 1.00 75.38 192 LEU A O 1
ATOM 1473 N N . LEU A 1 193 ? 0.806 -3.953 33.116 1.00 76.12 193 LEU A N 1
ATOM 1474 C CA . LEU A 1 193 ? 0.407 -4.697 31.929 1.00 76.12 193 LEU A CA 1
ATOM 1475 C C . LEU A 1 193 ? -0.991 -4.256 31.495 1.00 76.12 193 LEU A C 1
ATOM 1477 O O . LEU A 1 193 ? -2.009 -4.725 32.002 1.00 76.12 193 LEU A O 1
ATOM 1481 N N . LYS A 1 194 ? -1.038 -3.360 30.507 1.00 74.50 194 LYS A N 1
ATOM 1482 C CA . LYS A 1 194 ? -2.281 -3.083 29.789 1.00 74.50 194 LYS A CA 1
ATOM 1483 C C . LYS A 1 194 ? -2.729 -4.373 29.095 1.00 74.50 194 LYS A C 1
ATOM 1485 O O . LYS A 1 194 ? -1.922 -4.965 28.371 1.00 74.50 194 LYS A O 1
ATOM 1490 N N . PRO A 1 195 ? -3.977 -4.818 29.295 1.00 79.44 195 PRO A N 1
ATOM 1491 C CA . PRO A 1 195 ? -4.479 -5.980 28.582 1.00 79.44 195 PRO A CA 1
ATOM 1492 C C . PRO A 1 195 ? -4.424 -5.720 27.068 1.00 79.44 195 PRO A C 1
ATOM 1494 O O . PRO A 1 195 ? -4.586 -4.571 26.636 1.00 79.44 195 PRO A O 1
ATOM 1497 N N . PRO A 1 196 ? -4.162 -6.757 26.255 1.00 84.56 196 PRO A N 1
ATOM 1498 C CA . PRO A 1 196 ? -4.104 -6.594 24.814 1.00 84.56 196 PRO A CA 1
ATOM 1499 C C . PRO A 1 196 ? -5.460 -6.107 24.287 1.00 84.56 196 PRO A C 1
ATOM 1501 O O . PRO A 1 196 ? -6.503 -6.436 24.864 1.00 84.56 196 PRO A O 1
ATOM 1504 N N . PRO A 1 197 ? -5.464 -5.327 23.195 1.00 90.31 197 PRO A N 1
ATOM 1505 C CA . PRO A 1 197 ? -6.709 -4.915 22.571 1.00 90.31 197 PRO A CA 1
ATOM 1506 C C . PRO A 1 197 ? -7.503 -6.149 22.109 1.00 90.31 197 PRO A C 1
ATOM 1508 O O . PRO A 1 197 ? -6.896 -7.155 21.723 1.00 90.31 197 PRO A O 1
ATOM 1511 N N . PRO A 1 198 ? -8.845 -6.087 22.131 1.00 94.06 198 PRO A N 1
ATOM 1512 C CA . PRO A 1 198 ? -9.677 -7.175 21.650 1.00 94.06 198 PRO A CA 1
ATOM 1513 C C . PRO A 1 198 ? -9.414 -7.424 20.162 1.00 94.06 198 PRO A C 1
ATOM 1515 O O . PRO A 1 198 ? -9.076 -6.508 19.403 1.00 94.06 198 PRO A O 1
ATOM 1518 N N . ARG A 1 199 ? -9.550 -8.686 19.757 1.00 95.44 199 ARG A N 1
ATOM 1519 C CA . ARG A 1 199 ? -9.285 -9.160 18.399 1.00 95.44 199 ARG A CA 1
ATOM 1520 C C . ARG A 1 199 ? -10.410 -10.072 17.923 1.00 95.44 199 ARG A C 1
ATOM 1522 O O . ARG A 1 199 ? -10.956 -10.830 18.718 1.00 95.44 199 ARG A O 1
ATOM 1529 N N . ASP A 1 200 ? -10.693 -10.019 16.629 1.00 96.50 200 ASP A N 1
ATOM 1530 C CA . ASP A 1 200 ? -11.526 -10.971 15.902 1.00 96.50 200 ASP A CA 1
ATOM 1531 C C . ASP A 1 200 ? -10.718 -11.600 14.760 1.00 96.50 200 ASP A C 1
ATOM 1533 O O . ASP A 1 200 ? -10.551 -11.020 13.685 1.00 96.50 200 ASP A O 1
ATOM 1537 N N . ASP A 1 201 ? -10.222 -12.815 14.989 1.00 95.75 201 ASP A N 1
ATOM 1538 C CA . ASP A 1 201 ? -9.408 -13.537 14.009 1.00 95.75 201 ASP A CA 1
ATOM 1539 C C . ASP A 1 201 ? -10.232 -14.048 12.806 1.00 95.75 201 ASP A C 1
ATOM 1541 O O . ASP A 1 201 ? -9.663 -14.437 11.783 1.00 95.75 201 ASP A O 1
ATOM 1545 N N . THR A 1 202 ? -11.572 -14.005 12.875 1.00 95.25 202 THR A N 1
ATOM 1546 C CA . THR A 1 202 ? -12.446 -14.318 11.728 1.00 95.25 202 THR A CA 1
ATOM 1547 C C . THR A 1 202 ? -12.518 -13.173 10.711 1.00 95.25 202 THR A C 1
ATOM 1549 O O . THR A 1 202 ? -12.945 -13.385 9.565 1.00 95.25 202 THR A O 1
ATOM 1552 N N . LEU A 1 203 ? -12.052 -11.979 11.103 1.00 95.94 203 LEU A N 1
ATOM 1553 C CA . LEU A 1 203 ? -12.109 -10.734 10.339 1.00 95.94 203 LEU A CA 1
ATOM 1554 C C . LEU A 1 203 ? -13.539 -10.337 9.930 1.00 95.94 203 LEU A C 1
ATOM 1556 O O . LEU A 1 203 ? -13.719 -9.750 8.864 1.00 95.94 203 LEU A O 1
ATOM 1560 N N . GLN A 1 204 ? -14.562 -10.703 10.706 1.00 96.19 204 GLN A N 1
ATOM 1561 C CA . GLN A 1 204 ? -15.965 -10.386 10.411 1.00 96.19 204 GLN A CA 1
ATOM 1562 C C . GLN A 1 204 ? -16.476 -9.173 11.192 1.00 96.19 204 GLN A C 1
ATOM 1564 O O . GLN A 1 204 ? -17.411 -8.520 10.733 1.00 96.19 204 GLN A O 1
ATOM 1569 N N . ASP A 1 205 ? -15.867 -8.843 12.334 1.00 96.75 205 ASP A N 1
ATOM 1570 C CA . ASP A 1 205 ? -16.247 -7.674 13.121 1.00 96.75 205 ASP A CA 1
ATOM 1571 C C . ASP A 1 205 ? -16.082 -6.402 12.268 1.00 96.75 205 ASP A C 1
ATOM 1573 O O . ASP A 1 205 ? -14.991 -6.144 11.746 1.00 96.75 205 ASP A O 1
ATOM 1577 N N . PRO A 1 206 ? -17.133 -5.577 12.114 1.00 96.31 206 PRO A N 1
ATOM 1578 C CA . PRO A 1 206 ? -17.092 -4.398 11.252 1.00 96.31 206 PRO A CA 1
ATOM 1579 C C . PRO A 1 206 ? -16.072 -3.339 11.700 1.00 96.31 206 PRO A C 1
ATOM 1581 O O . PRO A 1 206 ? -15.744 -2.444 10.923 1.00 96.31 206 PRO A O 1
ATOM 1584 N N . ARG A 1 207 ? -15.574 -3.421 12.939 1.00 96.06 207 ARG A N 1
ATOM 1585 C CA . ARG A 1 207 ? -14.567 -2.526 13.520 1.00 96.06 207 ARG A CA 1
ATOM 1586 C C . ARG A 1 207 ? -13.186 -3.165 13.629 1.00 96.06 207 ARG A C 1
ATOM 1588 O O . ARG A 1 207 ? -12.276 -2.515 14.147 1.00 96.06 207 ARG A O 1
ATOM 1595 N N . CYS A 1 208 ? -12.986 -4.402 13.168 1.00 97.31 208 CYS A N 1
ATOM 1596 C CA . CYS A 1 208 ? -11.620 -4.887 13.005 1.00 97.31 208 CYS A CA 1
ATOM 1597 C C . CYS A 1 208 ? -10.907 -4.052 11.930 1.00 97.31 208 CYS A C 1
ATOM 1599 O O . CYS A 1 208 ? -11.525 -3.599 10.959 1.00 97.31 208 CYS A O 1
ATOM 1601 N N . VAL A 1 209 ? -9.598 -3.844 12.096 1.00 97.69 209 VAL A N 1
ATOM 1602 C CA . VAL A 1 209 ? -8.783 -3.043 11.166 1.00 97.69 209 VAL A CA 1
ATOM 1603 C C . VAL A 1 209 ? -8.982 -3.497 9.720 1.00 97.69 209 VAL A C 1
ATOM 1605 O O . VAL A 1 209 ? -9.082 -2.661 8.826 1.00 97.69 209 VAL A O 1
ATOM 1608 N N . PHE A 1 210 ? -9.094 -4.805 9.479 1.00 97.38 210 PHE A N 1
ATOM 1609 C CA . PHE A 1 210 ? -9.315 -5.344 8.141 1.00 97.38 210 PHE A CA 1
ATOM 1610 C C . PHE A 1 210 ? -10.596 -4.819 7.478 1.00 97.38 210 PHE A C 1
ATOM 1612 O O . PHE A 1 210 ? -10.545 -4.396 6.323 1.00 97.38 210 PHE A O 1
ATOM 1619 N N . GLN A 1 211 ? -11.732 -4.823 8.182 1.00 96.88 211 GLN A N 1
ATOM 1620 C CA . GLN A 1 211 ? -13.002 -4.353 7.615 1.00 96.88 211 GLN A CA 1
ATOM 1621 C C . GLN A 1 211 ? -12.996 -2.839 7.394 1.00 96.88 211 GLN A C 1
ATOM 1623 O O . GLN A 1 211 ? -13.502 -2.370 6.375 1.00 96.88 211 GLN A O 1
ATOM 1628 N N . ILE A 1 212 ? -12.344 -2.084 8.284 1.00 96.69 212 ILE A N 1
ATOM 1629 C CA . ILE A 1 212 ? -12.145 -0.640 8.110 1.00 96.69 212 ILE A CA 1
ATOM 1630 C C . ILE A 1 212 ? -11.296 -0.363 6.866 1.00 96.69 212 ILE A C 1
ATOM 1632 O O . ILE A 1 212 ? -11.721 0.399 6.007 1.00 96.69 212 ILE A O 1
ATOM 1636 N N . VAL A 1 213 ? -10.145 -1.027 6.709 1.00 96.25 213 VAL A N 1
ATOM 1637 C CA . VAL A 1 213 ? -9.281 -0.892 5.520 1.00 96.25 213 VAL A CA 1
ATOM 1638 C C . VAL A 1 213 ? -10.039 -1.275 4.250 1.00 96.25 213 VAL A C 1
ATOM 1640 O O . VAL A 1 213 ? -9.989 -0.551 3.257 1.00 96.25 213 VAL A O 1
ATOM 1643 N N . LYS A 1 214 ? -10.781 -2.387 4.279 1.00 95.81 214 LYS A N 1
ATOM 1644 C CA . LYS A 1 214 ? -11.591 -2.833 3.143 1.00 95.81 214 LYS A CA 1
ATOM 1645 C C . LYS A 1 214 ? -12.620 -1.776 2.737 1.00 95.81 214 LYS A C 1
ATOM 1647 O O . LYS A 1 214 ? -12.777 -1.530 1.545 1.00 95.81 214 LYS A O 1
ATOM 1652 N N . ARG A 1 215 ? -13.302 -1.155 3.704 1.00 95.75 215 ARG A N 1
ATOM 1653 C CA . ARG A 1 215 ? -14.271 -0.080 3.455 1.00 95.75 215 ARG A CA 1
ATOM 1654 C C . ARG A 1 215 ? -13.588 1.188 2.939 1.00 95.75 215 ARG A C 1
ATOM 1656 O O . ARG A 1 215 ? -13.999 1.694 1.902 1.00 95.75 215 ARG A O 1
ATOM 1663 N N . HIS A 1 216 ? -12.525 1.639 3.603 1.00 96.19 216 HIS A N 1
ATOM 1664 C CA . HIS A 1 216 ? -11.773 2.849 3.259 1.00 96.19 216 HIS A CA 1
ATOM 1665 C C . HIS A 1 216 ? -11.283 2.837 1.806 1.00 96.19 216 HIS A C 1
ATOM 1667 O O . HIS A 1 216 ? -11.414 3.813 1.066 1.00 96.19 216 HIS A O 1
ATOM 1673 N N . PHE A 1 217 ? -10.731 1.701 1.369 1.00 96.50 217 PHE A N 1
ATOM 1674 C CA . P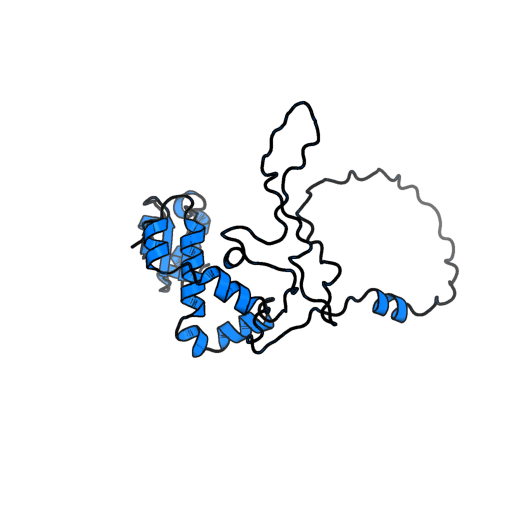HE A 1 217 ? -10.185 1.580 0.021 1.00 96.50 217 PHE A CA 1
ATOM 1675 C C . PHE A 1 217 ? -11.225 1.205 -1.046 1.00 96.50 217 PHE A C 1
ATOM 1677 O O . PHE A 1 217 ? -10.927 1.319 -2.236 1.00 96.50 217 PHE A O 1
ATOM 1684 N N . ALA A 1 218 ? -12.459 0.839 -0.677 1.00 95.25 218 ALA A N 1
ATOM 1685 C CA . ALA A 1 218 ? -13.481 0.375 -1.623 1.00 95.25 218 ALA A CA 1
ATOM 1686 C C . ALA A 1 218 ? -13.771 1.369 -2.764 1.00 95.25 218 ALA A C 1
ATOM 1688 O O . ALA A 1 218 ? -14.090 0.950 -3.875 1.00 95.25 218 ALA A O 1
ATOM 1689 N N . ARG A 1 219 ? -13.605 2.675 -2.517 1.00 94.19 219 ARG A N 1
ATOM 1690 C CA . ARG A 1 219 ? -13.785 3.735 -3.521 1.00 94.19 219 ARG A CA 1
ATOM 1691 C C . ARG A 1 219 ? -12.747 3.720 -4.649 1.00 94.19 219 ARG A C 1
ATOM 1693 O O . ARG A 1 219 ? -13.003 4.271 -5.714 1.00 94.19 219 ARG A O 1
ATOM 1700 N N . TYR A 1 220 ? -11.579 3.111 -4.435 1.00 96.38 220 TYR A N 1
ATOM 1701 C CA . TYR A 1 220 ? -10.487 3.051 -5.410 1.00 96.38 220 TYR A CA 1
ATOM 1702 C C . TYR A 1 220 ? -10.716 1.937 -6.438 1.00 96.38 220 TYR A C 1
ATOM 1704 O O . TYR A 1 220 ? -9.992 0.943 -6.476 1.00 96.38 220 TYR A O 1
ATOM 1712 N N . THR A 1 221 ? -11.748 2.099 -7.267 1.00 96.56 221 THR A N 1
ATOM 1713 C CA . THR A 1 221 ? -12.016 1.210 -8.407 1.00 96.56 221 THR A CA 1
ATOM 1714 C C . THR A 1 221 ? -11.008 1.451 -9.539 1.00 96.56 221 THR A C 1
ATOM 1716 O O . THR A 1 221 ? -10.430 2.542 -9.597 1.00 96.56 221 THR A O 1
ATOM 1719 N N . PRO A 1 222 ? -10.795 0.490 -10.460 1.00 96.31 222 PRO A N 1
ATOM 1720 C CA . PRO A 1 222 ? -9.929 0.694 -11.623 1.00 96.31 222 PRO A CA 1
ATOM 1721 C C . PRO A 1 222 ? -10.264 1.969 -12.408 1.00 96.31 222 PRO A C 1
ATOM 1723 O O . PRO A 1 222 ? -9.363 2.717 -12.763 1.00 96.31 222 PRO A O 1
ATOM 1726 N N . GLU A 1 223 ? -11.548 2.294 -12.565 1.00 97.31 223 GLU A N 1
ATOM 1727 C CA . GLU A 1 223 ? -12.011 3.488 -13.279 1.00 97.31 223 GLU A CA 1
ATOM 1728 C C . GLU A 1 223 ? -11.656 4.782 -12.527 1.00 97.31 223 GLU A C 1
ATOM 1730 O O . GLU A 1 223 ? -11.275 5.784 -13.139 1.00 97.31 223 GLU A O 1
ATOM 1735 N N . LEU A 1 224 ? -11.752 4.790 -11.187 1.00 96.69 224 LEU A N 1
ATOM 1736 C CA . LEU A 1 224 ? -11.289 5.932 -10.392 1.00 96.69 224 LEU A CA 1
ATOM 1737 C C . LEU A 1 224 ? -9.772 6.091 -10.521 1.00 96.69 224 LEU A C 1
ATOM 1739 O O . LEU A 1 224 ? -9.282 7.213 -10.665 1.00 96.69 224 LEU A O 1
ATOM 1743 N N . VAL A 1 225 ? -9.041 4.980 -10.441 1.00 97.81 225 VAL A N 1
ATOM 1744 C CA . VAL A 1 225 ? -7.580 4.952 -10.526 1.00 97.81 225 VAL A CA 1
ATOM 1745 C C . VAL A 1 225 ? -7.123 5.469 -11.881 1.00 97.81 225 VAL A C 1
ATOM 1747 O O . VAL A 1 225 ? -6.299 6.382 -11.907 1.00 97.81 225 VAL A O 1
ATOM 1750 N N . GLU A 1 226 ? -7.694 4.979 -12.978 1.00 97.81 226 GLU A N 1
ATOM 1751 C CA . GLU A 1 226 ? -7.414 5.450 -14.335 1.00 97.81 226 GLU A CA 1
ATOM 1752 C C . GLU A 1 226 ? -7.690 6.950 -14.451 1.00 97.81 226 GLU A C 1
ATOM 1754 O O . GLU A 1 226 ? -6.811 7.721 -14.834 1.00 97.81 226 GLU A O 1
ATOM 1759 N N . ARG A 1 227 ? -8.862 7.415 -14.002 1.00 97.94 227 ARG A N 1
ATOM 1760 C CA . ARG A 1 227 ? -9.222 8.839 -14.051 1.00 97.94 227 ARG A CA 1
ATOM 1761 C C . ARG A 1 227 ? -8.257 9.736 -13.267 1.00 97.94 227 ARG A C 1
ATOM 1763 O O . ARG A 1 227 ? -7.965 10.850 -13.695 1.00 97.94 227 ARG A O 1
ATOM 1770 N N . VAL A 1 228 ? -7.806 9.302 -12.089 1.00 97.31 228 VAL A N 1
ATOM 1771 C CA . VAL A 1 228 ? -6.959 10.117 -11.197 1.00 97.31 228 VAL A CA 1
ATOM 1772 C C . VAL A 1 228 ? -5.486 10.048 -11.592 1.00 97.31 228 VAL A C 1
ATOM 1774 O O . VAL A 1 228 ? -4.776 11.055 -11.476 1.00 97.31 228 VAL A O 1
ATOM 1777 N N . THR A 1 229 ? -5.016 8.879 -12.020 1.00 97.88 229 THR A N 1
ATOM 1778 C CA . THR A 1 229 ? -3.598 8.620 -12.299 1.00 97.88 229 THR A CA 1
ATOM 1779 C C . THR A 1 229 ? -3.248 8.777 -13.773 1.00 97.88 229 THR A C 1
ATOM 1781 O O . THR A 1 229 ? -2.101 9.077 -14.076 1.00 97.88 229 THR A O 1
ATOM 1784 N N . GLY A 1 230 ? -4.207 8.625 -14.684 1.00 96.81 230 GLY A N 1
ATOM 1785 C CA . GLY A 1 230 ? -3.965 8.540 -16.124 1.00 96.81 230 GLY A CA 1
ATOM 1786 C C . GLY A 1 230 ? -3.343 7.214 -16.577 1.00 96.81 230 GLY A C 1
ATOM 1787 O O . GLY A 1 230 ? -2.969 7.112 -17.742 1.00 96.81 230 GLY A O 1
ATOM 1788 N N . CYS A 1 231 ? -3.200 6.231 -15.680 1.00 95.69 231 CYS A N 1
ATOM 1789 C CA . CYS A 1 231 ? -2.741 4.889 -16.031 1.00 95.69 231 CYS A CA 1
ATOM 1790 C C . CYS A 1 231 ? -3.926 4.071 -16.572 1.00 95.69 231 CYS A C 1
ATOM 1792 O O . CYS A 1 231 ? -4.877 3.889 -15.809 1.00 95.69 231 CYS A O 1
ATOM 1794 N N . PRO A 1 232 ? -3.876 3.600 -17.832 1.00 90.44 232 PRO A N 1
ATOM 1795 C CA . PRO A 1 232 ? -4.924 2.766 -18.419 1.00 90.44 232 PRO A CA 1
ATOM 1796 C C . PRO A 1 232 ? -4.944 1.344 -17.839 1.00 90.44 232 PRO A C 1
ATOM 1798 O O . PRO A 1 232 ? -3.943 0.942 -17.192 1.00 90.44 232 PRO A O 1
#

Secondary structure (DSSP, 8-state):
-TT-SEEEEES--HHHHSHHHHHHHHHHHHTTPEEEEE-SS--TTGGG-SEEE---TT-HHHHHHHHHHHHHHSHHHHH-HHHHHHHHHHSSTTBBBPTT---TTTTTT--TTEEEPP---TT-----EEEEE-GGGSSBBPTTSSBPS-----------PPPPP---------PPP----PPPSHHHHHHH-PPPPPB-TTS-STTBHHHHHHHHHTT--HHHHHHHH---

pLDDT: mean 83.22, std 20.83, range [29.97, 98.56]